Protein 5H9I (pdb70)

Nearest PDB structures (foldseek):
  5h93-assembly4_D  TM=9.961E-01  e=3.337E-49  Geobacter metallireducens GS-15
  5h93-assembly2_B  TM=9.982E-01  e=6.201E-48  Geobacter metallireducens GS-15
  5h93-assembly3_C  TM=9.970E-01  e=6.505E-47  Geobacter metallireducens GS-15
  5h93-assembly1_A  TM=9.956E-01  e=1.687E-46  Geobacter metallireducens GS-15
  5h99-assembly2_B  TM=9.850E-01  e=3.341E-45  Geobacter metallireducens GS-15

Organism: Geobacter metallireducens (strain ATCC 53774 / DSM 7210 / GS-15) (NCBI:txid269799)

Solvent-accessible surface area: 10296 Å² total; per-residue (Å²): 116,98,150,28,111,19,14,31,32,7,17,63,23,13,9,69,58,9,82,68,42,90,35,54,83,70,10,53,41,54,2,18,0,10,112,16,0,100,121,2,10,34,15,1,13,71,144,12,3,69,58,81,10,84,2,0,6,1,0,45,19,5,22,27,64,0,4,0,1,0,0,0,3,18,0,8,16,39,4,0,39,136,29,10,47,3,105,33,87,27,78,117,12,100,54,44,16,106,130,30,110,2,46,1,30,86,15,101,148,52,21,46,13,0,112,65,5,0,12,12,4,92,143,106,8,45,65,17,115,136,0,10,69,69,2,2,0,22,24,5,0,4,4,0,0,0,29,64,119,3,32,60,6,27,0,76,116,10,133,65,57,25,35,122,57,0,22,60,10,1,20,62,9,10,76,46,13,7,99,25,0,146,6,120,2,0,0,0,1,10,73,41,0,39,51,32,0,86,119,3,4,154,80,68,148,23,124,32,8,101,4,17,58,0,28,66,96,38,112,35,3,75,181,62,12,32,29,14,0,56,135,18,0,73,119,58,51,8,70,34

B-factor: mean 22.05, std 9.73, range [8.66, 79.88]

InterPro domains:
  IPR005122 Uracil-DNA glycosylase-like [PF03167] (45-218)
  IPR036895 Uracil-DNA glycosylase-like domain superfamily [G3DSA:3.40.470.10] (1-237)
  IPR036895 Uracil-DNA glycosylase-like domain superfamily [SSF52141] (4-234)
  IPR039134 Single-strand selective monofunctional uracil DNA glycosylase [PTHR13235] (3-235)
  IPR039134 Single-strand selective monofunctional uracil DNA glycosylase [cd19374] (4-232)

Foldseek 3Di:
DDDDPFLLSLLVLLVVLVVPADADPQFDDKQFCCPQQVVLLVVCRVVQVAAAAAEEEEEAEDDLQACSAHVAVLHFLCCCCPAVVGADGGDFGVPHDPVRTHPHSPDPDGDQQSCVVSVLVCVVQVHSCSDSVHYDYYYLAHMWTAGPNGHTDGLVNGDVVRSVSRLVSSLVSVVSSCVRHVHQEYEYADDVRQVSCCVSQPPPNHHYYYAYGLDPVDPVNVVCRSVRRVVRCVVVVHDD

Sequence (240 aa):
GPHHMTGLAAISDALAADLAGLSFSSPVAHVYNPLLYAREPHVAYLSSRFGSPPKEVLFVGMNPGPWGMAQTGVPFGEVAVVTEWLGINGTVTRPAGEHPKKRVDGFACRRSEVSGRRLWGFIRERFGTPERFFARFFVANYCPLLFLTAEGGNITPDKLRRGEQEPLFAACDLALRRTVVLLRPRVVIGVGAFAEARCHEALEGFDVEVGRIIHPSPASPAANRDWAGTALRQLAELGVDF

Radius of gyration: 16.6 Å; Cα contacts (8 Å, |Δi|>4): 451; chains: 1; bounding box: 44×42×36 Å

Structure (mmCIF, N/CA/C/O backbone):
data_5H9I
#
_entry.id   5H9I
#
_cell.length_a   92.972
_cell.length_b   64.339
_cell.length_c   45.654
_cell.angle_alpha   90.00
_cell.angle_beta   111.40
_cell.angle_gamma   90.00
#
_symmetry.space_group_name_H-M   'C 1 2 1'
#
loop_
_entity.id
_entity.type
_entity.pdbx_description
1 polymer 'Geobacter metallireducens SMUG1'
2 non-polymer XANTHINE
3 non-polymer GLYCEROL
4 non-polymer BETA-MERCAPTOETHANOL
5 non-polymer 'ISOPROPYL ALCOHOL'
6 non-polymer 'PENTANOIC ACID'
7 water water
#
loop_
_atom_site.group_PDB
_atom_site.id
_atom_site.type_symbol
_atom_site.label_atom_id
_atom_site.label_alt_id
_atom_site.label_comp_id
_atom_site.label_asym_id
_atom_site.label_entity_id
_atom_site.label_seq_id
_atom_site.pdbx_PDB_ins_code
_atom_site.Cartn_x
_atom_site.Cartn_y
_atom_site.Cartn_z
_atom_site.occupancy
_atom_site.B_iso_or_equiv
_atom_site.auth_seq_id
_atom_site.auth_comp_id
_atom_site.auth_asym_id
_atom_site.auth_atom_id
_atom_site.pdbx_PDB_model_num
ATOM 1 N N . GLY A 1 1 ? 112.740 22.511 1.604 1.00 31.98 -2 GLY A N 1
ATOM 2 C CA . GLY A 1 1 ? 112.760 21.196 0.995 1.00 27.28 -2 GLY A CA 1
ATOM 3 C C . GLY A 1 1 ? 111.508 20.787 0.201 1.00 35.55 -2 GLY A C 1
ATOM 4 O O . GLY A 1 1 ? 110.575 21.563 0.013 1.00 31.66 -2 GLY A O 1
ATOM 5 N N . PRO A 1 2 ? 111.490 19.571 -0.293 1.00 30.31 -1 PRO A N 1
ATOM 6 C CA . PRO A 1 2 ? 110.443 19.157 -1.193 1.00 30.63 -1 PRO A CA 1
ATOM 7 C C . PRO A 1 2 ? 109.097 19.106 -0.428 1.00 30.74 -1 PRO A C 1
ATOM 8 O O . PRO A 1 2 ? 109.094 18.959 0.845 1.00 32.05 -1 PRO A O 1
ATOM 12 N N . HIS A 1 3 ? 108.018 19.265 -1.218 1.00 27.60 0 HIS A N 1
ATOM 13 C CA A HIS A 1 3 ? 106.644 19.167 -0.745 0.52 27.39 0 HIS A CA 1
ATOM 14 C CA B HIS A 1 3 ? 106.676 19.162 -0.734 0.48 27.18 0 HIS A CA 1
ATOM 15 C C . HIS A 1 3 ? 106.387 17.683 -0.603 1.00 27.74 0 HIS A C 1
ATOM 16 O O . HIS A 1 3 ? 106.892 16.873 -1.382 1.00 28.16 0 HIS A O 1
ATOM 29 N N . MET A 1 4 ? 105.697 17.333 0.496 1.00 22.63 1 MET A N 1
ATOM 30 C CA . MET A 1 4 ? 105.264 15.991 0.719 1.00 25.95 1 MET A CA 1
ATOM 31 C C . MET A 1 4 ? 103.770 15.870 0.331 1.00 20.74 1 MET A C 1
ATOM 32 O O . MET A 1 4 ? 102.894 16.275 1.083 1.00 28.61 1 MET A O 1
ATOM 37 N N . THR A 1 5 ? 103.573 15.226 -0.790 1.00 25.84 2 THR A N 1
ATOM 38 C CA . THR A 1 5 ? 102.287 15.040 -1.402 1.00 31.28 2 THR A CA 1
ATOM 39 C C . THR A 1 5 ? 101.509 13.934 -0.704 1.00 31.00 2 THR A C 1
ATOM 40 O O . THR A 1 5 ? 100.229 13.869 -0.798 1.00 31.77 2 THR A O 1
ATOM 44 N N . GLY A 1 6 ? 102.245 13.021 -0.013 1.00 21.22 3 GLY A N 1
ATOM 45 C CA . GLY A 1 6 ? 101.509 11.933 0.562 1.00 22.46 3 GLY A CA 1
ATOM 46 C C . GLY A 1 6 ? 102.487 11.113 1.349 1.00 18.22 3 GLY A C 1
ATOM 47 O O . GLY A 1 6 ? 103.710 11.404 1.405 1.00 16.74 3 GLY A O 1
ATOM 48 N N . LEU A 1 7 ? 101.966 10.102 2.019 1.00 15.81 4 LEU A N 1
ATOM 49 C CA . LEU A 1 7 ? 102.830 9.212 2.736 1.00 13.28 4 LEU A CA 1
ATOM 50 C C . LEU A 1 7 ? 103.899 8.550 1.979 1.00 13.27 4 LEU A C 1
ATOM 51 O O . LEU A 1 7 ? 104.968 8.234 2.488 1.00 14.80 4 LEU A O 1
ATOM 56 N N . ALA A 1 8 ? 103.576 8.167 0.705 1.00 14.29 5 ALA A N 1
ATOM 57 C CA . ALA A 1 8 ? 104.619 7.445 -0.032 1.00 15.74 5 ALA A CA 1
ATOM 58 C C . ALA A 1 8 ? 105.837 8.332 -0.293 1.00 14.65 5 ALA A C 1
ATOM 59 O O . ALA A 1 8 ? 106.964 7.802 -0.174 1.00 16.27 5 ALA A O 1
ATOM 61 N N . ALA A 1 9 ? 105.588 9.585 -0.566 1.00 15.63 6 ALA A N 1
ATOM 62 C CA . ALA A 1 9 ? 106.722 10.567 -0.719 1.00 14.12 6 ALA A CA 1
ATOM 63 C C . ALA A 1 9 ? 107.568 10.628 0.558 1.00 17.15 6 ALA A C 1
ATOM 64 O O . ALA A 1 9 ? 108.823 10.697 0.555 1.00 19.84 6 ALA A O 1
ATOM 66 N N . ILE A 1 10 ? 106.875 10.667 1.683 1.00 15.42 7 ILE A N 1
ATOM 67 C CA . ILE A 1 10 ? 107.539 10.708 2.961 1.00 15.33 7 ILE A CA 1
ATOM 68 C C . ILE A 1 10 ? 108.381 9.453 3.184 1.00 18.68 7 ILE A C 1
ATOM 69 O O . ILE A 1 10 ? 109.478 9.549 3.613 1.00 17.93 7 ILE A O 1
ATOM 74 N N . SER A 1 11 ? 107.837 8.278 2.881 1.00 16.60 8 SER A N 1
ATOM 75 C CA . SER A 1 11 ? 108.593 7.051 3.081 1.00 16.45 8 SER A CA 1
ATOM 76 C C . SER A 1 11 ? 109.803 6.991 2.122 1.00 21.80 8 SER A C 1
ATOM 77 O O . SER A 1 11 ? 110.840 6.520 2.481 1.00 19.45 8 SER A O 1
ATOM 80 N N . ASP A 1 12 ? 109.596 7.436 0.896 1.00 17.12 9 ASP A N 1
ATOM 81 C CA . ASP A 1 12 ? 110.709 7.414 -0.067 1.00 19.19 9 ASP A CA 1
ATOM 82 C C . ASP A 1 12 ? 111.827 8.362 0.374 1.00 27.02 9 ASP A C 1
ATOM 83 O O . ASP A 1 12 ? 112.956 8.015 0.268 1.00 23.54 9 ASP A O 1
ATOM 88 N N . ALA A 1 13 ? 111.459 9.505 0.918 1.00 19.58 10 ALA A N 1
ATOM 89 C CA . ALA A 1 13 ? 112.446 10.532 1.410 1.00 17.91 10 ALA A CA 1
ATOM 90 C C . ALA A 1 13 ? 113.165 9.934 2.602 1.00 20.88 10 ALA A C 1
ATOM 91 O O . ALA A 1 13 ? 114.383 10.040 2.752 1.00 21.06 10 ALA A O 1
ATOM 93 N N . LEU A 1 14 ? 112.430 9.324 3.534 1.00 17.92 11 LEU A N 1
ATOM 94 C CA . LEU A 1 14 ? 113.055 8.626 4.643 1.00 18.10 11 LEU A CA 1
ATOM 95 C C . LEU A 1 14 ? 114.068 7.564 4.180 1.00 22.08 11 LEU A C 1
ATOM 96 O O . LEU A 1 14 ? 115.127 7.433 4.688 1.00 19.94 11 LEU A O 1
ATOM 101 N N . ALA A 1 15 ? 113.667 6.694 3.253 1.00 19.20 12 ALA A N 1
ATOM 102 C CA . ALA A 1 15 ? 114.604 5.642 2.749 1.00 20.19 12 ALA A CA 1
ATOM 103 C C . ALA A 1 15 ? 115.891 6.243 2.174 1.00 25.22 12 ALA A C 1
ATOM 104 O O . ALA A 1 15 ? 116.960 5.748 2.478 1.00 24.34 12 ALA A O 1
ATOM 106 N N . ALA A 1 16 ? 115.754 7.327 1.500 1.00 20.34 13 ALA A N 1
ATOM 107 C CA . ALA A 1 16 ? 116.935 8.055 0.949 1.00 26.26 13 ALA A CA 1
ATOM 108 C C . ALA A 1 16 ? 117.837 8.586 2.061 1.00 29.56 13 ALA A C 1
ATOM 109 O O . ALA A 1 16 ? 119.127 8.544 2.005 1.00 26.51 13 ALA A O 1
ATOM 111 N N . ASP A 1 17 ? 117.231 9.192 3.059 1.00 22.71 14 ASP A N 1
ATOM 112 C CA . ASP A 1 17 ? 117.968 9.694 4.181 1.00 21.84 14 ASP A CA 1
ATOM 113 C C . ASP A 1 17 ? 118.680 8.552 4.882 1.00 23.97 14 ASP A C 1
ATOM 114 O O . ASP A 1 17 ? 119.850 8.680 5.291 1.00 25.64 14 ASP A O 1
ATOM 119 N N . LEU A 1 18 ? 118.010 7.404 5.079 1.00 19.77 15 LEU A N 1
ATOM 120 C CA . LEU A 1 18 ? 118.584 6.239 5.705 1.00 21.60 15 LEU A CA 1
ATOM 121 C C . LEU A 1 18 ? 119.774 5.604 4.943 1.00 25.25 15 LEU A C 1
ATOM 122 O O . LEU A 1 18 ? 120.677 5.058 5.579 1.00 25.49 15 LEU A O 1
ATOM 127 N N . ALA A 1 19 ? 119.691 5.680 3.632 1.00 28.37 16 ALA A N 1
ATOM 128 C CA . ALA A 1 19 ? 120.660 5.032 2.769 1.00 28.36 16 ALA A CA 1
ATOM 129 C C . ALA A 1 19 ? 122.044 5.640 2.870 1.00 37.83 16 ALA A C 1
ATOM 130 O O . ALA A 1 19 ? 122.984 4.949 2.487 1.00 41.93 16 ALA A O 1
ATOM 132 N N . GLY A 1 20 ? 122.124 6.895 3.315 1.00 35.42 17 GLY A N 1
ATOM 133 C CA . GLY A 1 20 ? 123.359 7.604 3.529 1.00 35.64 17 GLY A CA 1
ATOM 134 C C . GLY A 1 20 ? 124.001 7.280 4.884 1.00 39.92 17 GLY A C 1
ATOM 135 O O . GLY A 1 20 ? 125.173 7.525 5.083 1.00 44.02 17 GLY A O 1
ATOM 136 N N . LEU A 1 21 ? 123.255 6.661 5.796 1.00 31.77 18 LEU A N 1
ATOM 137 C CA . LEU A 1 21 ? 123.761 6.402 7.156 1.00 25.78 18 LEU A CA 1
ATOM 138 C C . LEU A 1 21 ? 124.618 5.156 7.275 1.00 30.39 18 LEU A C 1
ATOM 139 O O . LEU A 1 21 ? 124.434 4.163 6.545 1.00 35.75 18 LEU A O 1
ATOM 144 N N . SER A 1 22 ? 125.532 5.165 8.235 1.00 29.40 19 SER A N 1
ATOM 145 C CA . SER A 1 22 ? 126.360 4.008 8.476 1.00 36.73 19 SER A CA 1
ATOM 146 C C . SER A 1 22 ? 126.159 3.511 9.869 1.00 27.42 19 SER A C 1
ATOM 147 O O . SER A 1 22 ? 125.979 4.305 10.792 1.00 30.59 19 SER A O 1
ATOM 150 N N . PHE A 1 23 ? 126.221 2.188 10.010 1.00 30.25 20 PHE A N 1
ATOM 151 C CA . PHE A 1 23 ? 126.115 1.534 11.287 1.00 32.71 20 PHE A CA 1
ATOM 152 C C . PHE A 1 23 ? 127.249 0.525 11.395 1.00 39.08 20 PHE A C 1
ATOM 153 O O . PHE A 1 23 ? 127.595 -0.097 10.414 1.00 44.83 20 PHE A O 1
ATOM 161 N N . SER A 1 24 ? 127.771 0.370 12.590 1.00 37.51 21 SER A N 1
ATOM 162 C CA . SER A 1 24 ? 128.902 -0.545 12.794 1.00 41.61 21 SER A CA 1
ATOM 163 C C . SER A 1 24 ? 128.663 -1.385 13.999 1.00 37.59 21 SER A C 1
ATOM 164 O O . SER A 1 24 ? 127.636 -1.265 14.667 1.00 35.43 21 SER A O 1
ATOM 167 N N . SER A 1 25 ? 129.633 -2.265 14.274 1.00 46.02 22 SER A N 1
ATOM 168 C CA . SER A 1 25 ? 129.517 -3.241 15.337 1.00 45.21 22 SER A CA 1
ATOM 169 C C . SER A 1 25 ? 128.967 -2.544 16.613 1.00 47.75 22 SER A C 1
ATOM 170 O O . SER A 1 25 ? 129.350 -1.423 16.892 1.00 53.94 22 SER A O 1
ATOM 173 N N . PRO A 1 26 ? 128.015 -3.187 17.364 1.00 43.36 23 PRO A N 1
ATOM 174 C CA . PRO A 1 26 ? 127.661 -4.555 17.056 1.00 37.85 23 PRO A CA 1
ATOM 175 C C . PRO A 1 26 ? 126.592 -4.747 15.937 1.00 37.19 23 PRO A C 1
ATOM 176 O O . PRO A 1 26 ? 126.139 -5.880 15.725 1.00 31.62 23 PRO A O 1
ATOM 180 N N . VAL A 1 27 ? 126.216 -3.687 15.245 1.00 36.83 24 VAL A N 1
ATOM 181 C CA . VAL A 1 27 ? 125.386 -3.895 14.008 1.00 28.23 24 VAL A CA 1
ATOM 182 C C . VAL A 1 27 ? 126.200 -4.544 12.914 1.00 30.16 24 VAL A C 1
ATOM 183 O O . VAL A 1 27 ? 127.202 -4.002 12.484 1.00 27.92 24 VAL A O 1
ATOM 187 N N . ALA A 1 28 ? 125.752 -5.709 12.450 1.00 26.45 25 ALA A N 1
ATOM 188 C CA . ALA A 1 28 ? 126.287 -6.330 11.257 1.00 25.20 25 ALA A CA 1
ATOM 189 C C . ALA A 1 28 ? 125.373 -6.287 10.074 1.00 28.32 25 ALA A C 1
ATOM 190 O O . ALA A 1 28 ? 125.832 -6.422 8.950 1.00 31.29 25 ALA A O 1
ATOM 192 N N . HIS A 1 29 ? 124.030 -6.208 10.295 1.00 23.48 26 HIS A N 1
ATOM 193 C CA . HIS A 1 29 ? 123.098 -6.286 9.193 1.00 24.12 26 HIS A CA 1
ATOM 194 C C . HIS A 1 29 ? 121.993 -5.224 9.460 1.00 23.32 26 HIS A C 1
ATOM 195 O O . HIS A 1 29 ? 121.581 -5.052 10.600 1.00 22.34 26 HIS A O 1
ATOM 202 N N . VAL A 1 30 ? 121.571 -4.614 8.386 1.00 19.25 27 VAL A N 1
ATOM 203 C CA . VAL A 1 30 ? 120.485 -3.624 8.445 1.00 23.93 27 VAL A CA 1
ATOM 204 C C . VAL A 1 30 ? 119.491 -3.989 7.369 1.00 21.06 27 VAL A C 1
ATOM 205 O O . VAL A 1 30 ? 119.839 -4.029 6.197 1.00 23.15 27 VAL A O 1
ATOM 209 N N . TYR A 1 31 ? 118.230 -4.231 7.751 1.00 16.46 28 TYR A N 1
ATOM 210 C CA . TYR A 1 31 ? 117.163 -4.505 6.815 1.00 15.11 28 TYR A CA 1
ATOM 211 C C . TYR A 1 31 ? 116.263 -3.267 6.633 1.00 19.39 28 TYR A C 1
ATOM 212 O O . TYR A 1 31 ? 115.864 -2.713 7.569 1.00 18.42 28 TYR A O 1
ATOM 221 N N . ASN A 1 32 ? 115.937 -2.929 5.407 1.00 17.17 29 ASN A N 1
ATOM 222 C CA . ASN A 1 32 ? 115.038 -1.793 5.097 1.00 17.98 29 ASN A CA 1
ATOM 223 C C . ASN A 1 32 ? 113.844 -2.235 4.226 1.00 20.35 29 ASN A C 1
ATOM 224 O O . ASN A 1 32 ? 113.882 -2.268 2.990 1.00 16.35 29 ASN A O 1
ATOM 229 N N . PRO A 1 33 ? 112.731 -2.634 4.887 1.00 13.89 30 PRO A N 1
ATOM 230 C CA . PRO A 1 33 ? 111.540 -3.129 4.218 1.00 14.42 30 PRO A CA 1
ATOM 231 C C . PRO A 1 33 ? 110.938 -2.033 3.285 1.00 14.32 30 PRO A C 1
ATOM 232 O O . PRO A 1 33 ? 110.126 -2.383 2.423 1.00 15.39 30 PRO A O 1
ATOM 236 N N . LEU A 1 34 ? 111.305 -0.766 3.493 1.00 15.86 31 LEU A N 1
ATOM 237 C CA . LEU A 1 34 ? 110.823 0.268 2.577 1.00 15.02 31 LEU A CA 1
ATOM 238 C C . LEU A 1 34 ? 111.342 0.028 1.227 1.00 16.92 31 LEU A C 1
ATOM 239 O O . LEU A 1 34 ? 110.730 0.483 0.230 1.00 23.28 31 LEU A O 1
ATOM 244 N N . LEU A 1 35 ? 112.453 -0.695 1.108 1.00 17.89 32 LEU A N 1
ATOM 245 C CA . LEU A 1 35 ? 113.048 -1.017 -0.183 1.00 17.39 32 LEU A CA 1
ATOM 246 C C . LEU A 1 35 ? 112.670 -2.387 -0.685 1.00 16.61 32 LEU A C 1
ATOM 247 O O . LEU A 1 35 ? 112.315 -2.546 -1.851 1.00 21.98 32 LEU A O 1
ATOM 252 N N . TYR A 1 36 ? 112.738 -3.406 0.147 1.00 14.69 33 TYR A N 1
ATOM 253 C CA . TYR A 1 36 ? 112.467 -4.753 -0.313 1.00 13.92 33 TYR A CA 1
ATOM 254 C C . TYR A 1 36 ? 111.023 -5.232 -0.246 1.00 14.94 33 TYR A C 1
ATOM 255 O O . TYR A 1 36 ? 110.681 -6.200 -0.811 1.00 15.07 33 TYR A O 1
ATOM 264 N N . ALA A 1 37 ? 110.197 -4.468 0.454 1.00 15.65 34 ALA A N 1
ATOM 265 C CA . ALA A 1 37 ? 108.770 -4.759 0.539 1.00 12.56 34 ALA A CA 1
ATOM 266 C C . ALA A 1 37 ? 107.982 -3.502 0.193 1.00 17.28 34 ALA A C 1
ATOM 267 O O . ALA A 1 37 ? 107.023 -3.183 0.801 1.00 14.80 34 ALA A O 1
ATOM 269 N N . ARG A 1 38 ? 108.442 -2.843 -0.845 1.00 14.79 35 ARG A N 1
ATOM 270 C CA . ARG A 1 38 ? 107.893 -1.566 -1.228 1.00 16.46 35 ARG A CA 1
ATOM 271 C C . ARG A 1 38 ? 106.449 -1.640 -1.731 1.00 19.00 35 ARG A C 1
ATOM 272 O O . ARG A 1 38 ? 105.677 -0.854 -1.375 1.00 15.60 35 ARG A O 1
ATOM 280 N N . GLU A 1 39 ? 106.137 -2.647 -2.517 1.00 14.86 36 GLU A N 1
ATOM 281 C CA . GLU A 1 39 ? 104.808 -2.760 -3.098 1.00 14.63 36 GLU A CA 1
ATOM 282 C C . GLU A 1 39 ? 103.780 -2.948 -1.999 1.00 13.15 36 GLU A C 1
ATOM 283 O O . GLU A 1 39 ? 102.800 -2.208 -1.927 1.00 13.70 36 GLU A O 1
ATOM 289 N N . PRO A 1 40 ? 104.000 -3.894 -1.072 1.00 13.49 37 PRO A N 1
ATOM 290 C CA . PRO A 1 40 ? 102.962 -4.026 -0.017 1.00 12.12 37 PRO A CA 1
ATOM 291 C C . PRO A 1 40 ? 102.960 -2.808 0.949 1.00 12.18 37 PRO A C 1
ATOM 292 O O . PRO A 1 40 ? 101.886 -2.397 1.426 1.00 12.56 37 PRO A O 1
ATOM 296 N N . HIS A 1 41 ? 104.125 -2.225 1.183 1.00 12.09 38 HIS A N 1
ATOM 297 C CA . HIS A 1 41 ? 104.158 -1.025 2.050 1.00 11.51 38 HIS A CA 1
ATOM 298 C C . HIS A 1 41 ? 103.373 0.130 1.419 1.00 12.51 38 HIS A C 1
ATOM 299 O O . HIS A 1 41 ? 102.564 0.751 2.094 1.00 11.41 38 HIS A O 1
ATOM 306 N N . VAL A 1 42 ? 103.627 0.410 0.141 1.00 12.43 39 VAL A N 1
ATOM 307 C CA . VAL A 1 42 ? 102.875 1.467 -0.516 1.00 11.76 39 VAL A CA 1
ATOM 308 C C . VAL A 1 42 ? 101.396 1.141 -0.641 1.00 10.84 39 VAL A C 1
ATOM 309 O O . VAL A 1 42 ? 100.569 2.050 -0.608 1.00 11.86 39 VAL A O 1
ATOM 313 N N . ALA A 1 43 ? 101.031 -0.135 -0.851 1.00 10.61 40 ALA A N 1
ATOM 314 C CA . ALA A 1 43 ? 99.659 -0.520 -0.755 1.00 11.51 40 ALA A CA 1
ATOM 315 C C . ALA A 1 43 ? 98.995 -0.085 0.571 1.00 11.94 40 ALA A C 1
ATOM 316 O O . ALA A 1 43 ? 97.917 0.460 0.592 1.00 10.61 40 ALA A O 1
ATOM 318 N N . TYR A 1 44 ? 99.710 -0.369 1.644 1.00 11.12 41 TYR A N 1
ATOM 319 C CA . TYR A 1 44 ? 99.151 -0.030 2.963 1.00 10.28 41 TYR A CA 1
ATOM 320 C C . TYR A 1 44 ? 99.065 1.502 3.088 1.00 9.44 41 TYR A C 1
ATOM 321 O O . TYR A 1 44 ? 98.016 2.031 3.489 1.00 10.71 41 TYR A O 1
ATOM 330 N N . LEU A 1 45 ? 100.109 2.269 2.688 1.00 10.90 42 LEU A N 1
ATOM 331 C CA . LEU A 1 45 ? 100.057 3.705 2.759 1.00 10.20 42 LEU A CA 1
ATOM 332 C C . LEU A 1 45 ? 98.927 4.276 1.915 1.00 11.24 42 LEU A C 1
ATOM 333 O O . LEU A 1 45 ? 98.189 5.161 2.350 1.00 12.25 42 LEU A O 1
ATOM 338 N N . SER A 1 46 ? 98.734 3.727 0.722 1.00 11.51 43 SER A N 1
ATOM 339 C CA A SER A 1 46 ? 97.825 4.334 -0.234 0.55 10.39 43 SER A CA 1
ATOM 340 C CA B SER A 1 46 ? 97.870 4.340 -0.235 0.45 10.59 43 SER A CA 1
ATOM 341 C C . SER A 1 46 ? 96.397 3.938 0.046 1.00 10.69 43 SER A C 1
ATOM 342 O O . SER A 1 46 ? 95.477 4.777 -0.082 1.00 12.95 43 SER A O 1
ATOM 347 N N . ARG A 1 47 ? 96.150 2.730 0.471 1.00 9.26 44 ARG A N 1
ATOM 348 C CA . ARG A 1 47 ? 94.802 2.241 0.726 1.00 9.15 44 ARG A CA 1
ATOM 349 C C . ARG A 1 47 ? 94.228 2.724 2.041 1.00 10.85 44 ARG A C 1
ATOM 350 O O . ARG A 1 47 ? 93.003 2.877 2.176 1.00 12.06 44 ARG A O 1
ATOM 358 N N . PHE A 1 48 ? 95.124 2.915 3.041 1.00 10.84 45 PHE A N 1
ATOM 359 C CA . PHE A 1 48 ? 94.678 3.163 4.432 1.00 10.94 45 PHE A CA 1
ATOM 360 C C . PHE A 1 48 ? 95.234 4.425 4.995 1.00 11.56 45 PHE A C 1
ATOM 361 O O . PHE A 1 48 ? 94.710 4.824 6.060 1.00 12.46 45 PHE A O 1
ATOM 369 N N . GLY A 1 49 ? 96.131 5.119 4.349 1.00 12.48 46 GLY A N 1
ATOM 370 C CA . GLY A 1 49 ? 96.763 6.293 4.964 1.00 13.21 46 GLY A CA 1
ATOM 371 C C . GLY A 1 49 ? 96.290 7.57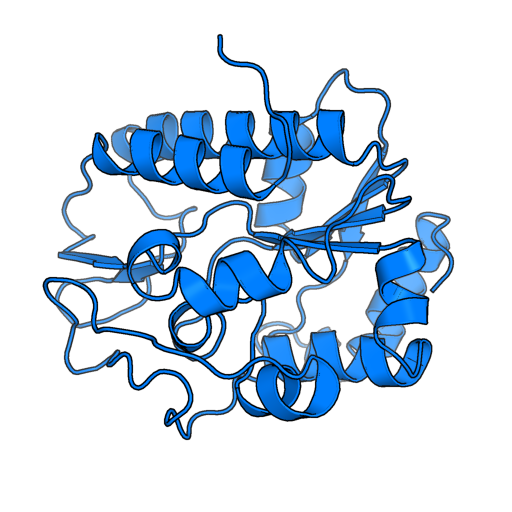4 4.345 1.00 20.76 46 GLY A C 1
ATOM 372 O O . GLY A 1 49 ? 97.059 8.585 4.487 1.00 18.77 46 GLY A O 1
ATOM 373 N N . SER A 1 50 ? 95.083 7.679 3.731 1.00 16.32 47 SER A N 1
ATOM 374 C CA . SER A 1 50 ? 94.646 8.960 3.261 1.00 16.74 47 SER A CA 1
ATOM 375 C C . SER A 1 50 ? 94.392 9.928 4.422 1.00 18.04 47 SER A C 1
ATOM 376 O O . SER A 1 50 ? 93.758 9.607 5.414 1.00 16.50 47 SER A O 1
ATOM 379 N N . PRO A 1 51 ? 94.826 11.228 4.306 1.00 16.50 48 PRO A N 1
ATOM 380 C CA . PRO A 1 51 ? 94.515 12.203 5.263 1.00 15.69 48 PRO A CA 1
ATOM 381 C C . PRO A 1 51 ? 93.122 12.723 5.211 1.00 20.93 48 PRO A C 1
ATOM 382 O O . PRO A 1 51 ? 92.500 12.600 4.119 1.00 20.89 48 PRO A O 1
ATOM 386 N N . PRO A 1 52 ? 92.655 13.297 6.292 1.00 16.88 49 PRO A N 1
ATOM 387 C CA . PRO A 1 52 ? 93.253 13.526 7.592 1.00 15.28 49 PRO A CA 1
ATOM 388 C C . PRO A 1 52 ? 92.933 12.315 8.454 1.00 17.86 49 PRO A C 1
ATOM 389 O O . PRO A 1 52 ? 91.953 11.615 8.212 1.00 18.93 49 PRO A O 1
ATOM 393 N N . LYS A 1 53 ? 93.722 12.176 9.509 1.00 16.03 50 LYS A N 1
ATOM 394 C CA . LYS A 1 53 ? 93.417 11.222 10.605 1.00 13.79 50 LYS A CA 1
ATOM 395 C C . LYS A 1 53 ? 93.264 12.002 11.888 1.00 16.25 50 LYS A C 1
ATOM 396 O O . LYS A 1 53 ? 93.800 13.071 12.036 1.00 18.36 50 LYS A O 1
ATOM 402 N N . GLU A 1 54 ? 92.496 11.456 12.818 1.00 13.22 51 GLU A N 1
ATOM 403 C CA . GLU A 1 54 ? 92.423 12.048 14.140 1.00 14.41 51 GLU A CA 1
ATOM 404 C C . GLU A 1 54 ? 93.538 11.593 15.066 1.00 13.37 51 GLU A C 1
ATOM 405 O O . GLU A 1 54 ? 94.030 12.359 15.964 1.00 13.05 51 GLU A O 1
ATOM 411 N N . VAL A 1 55 ? 94.021 10.359 14.907 1.00 14.31 52 VAL A N 1
ATOM 412 C CA . VAL A 1 55 ? 94.955 9.732 15.809 1.00 13.60 52 VAL A CA 1
ATOM 413 C C . VAL A 1 55 ? 95.963 8.951 15.034 1.00 12.76 52 VAL A C 1
ATOM 414 O O . VAL A 1 55 ? 95.579 8.149 14.174 1.00 14.52 52 VAL A O 1
ATOM 418 N N . LEU A 1 56 ? 97.235 9.101 15.368 1.00 13.10 53 LEU A N 1
ATOM 419 C CA . LEU A 1 56 ? 98.370 8.336 14.810 1.00 10.62 53 LEU A CA 1
ATOM 420 C C . LEU A 1 56 ? 99.029 7.471 15.838 1.00 13.23 53 LEU A C 1
ATOM 421 O O . LEU A 1 56 ? 99.501 8.047 16.832 1.00 13.39 53 LEU A O 1
ATOM 426 N N . PHE A 1 57 ? 99.059 6.170 15.694 1.00 11.16 54 PHE A N 1
ATOM 427 C CA . PHE A 1 57 ? 99.828 5.290 16.511 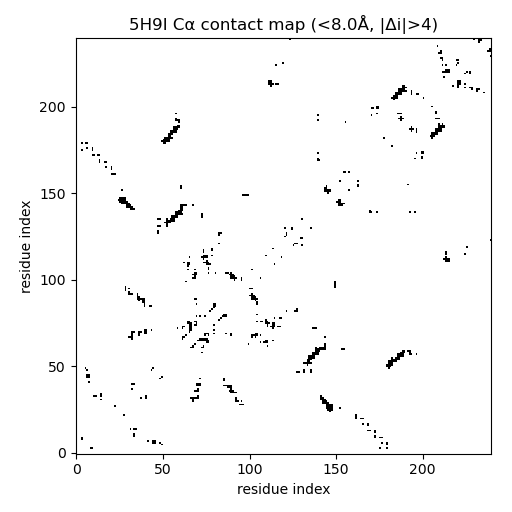1.00 9.71 54 PHE A CA 1
ATOM 428 C C . PHE A 1 57 ? 101.211 5.183 15.915 1.00 11.32 54 PHE A C 1
ATOM 429 O O . PHE A 1 57 ? 101.337 5.051 14.683 1.00 12.09 54 PHE A O 1
ATOM 437 N N . VAL A 1 58 ? 102.259 5.196 16.736 1.00 11.64 55 VAL A N 1
ATOM 438 C CA . VAL A 1 58 ? 103.617 5.126 16.314 1.00 10.31 55 VAL A CA 1
ATOM 439 C C . VAL A 1 58 ? 104.348 4.036 17.080 1.00 11.39 55 VAL A C 1
ATOM 440 O O . VAL A 1 58 ? 104.411 4.030 18.312 1.00 12.96 55 VAL A O 1
ATOM 444 N N . GLY A 1 59 ? 104.800 3.011 16.339 1.00 12.76 56 GLY A N 1
ATOM 445 C CA . GLY A 1 59 ? 105.658 1.953 16.932 1.00 14.52 56 GLY A CA 1
ATOM 446 C C . GLY A 1 59 ? 107.105 2.358 16.859 1.00 14.02 56 GLY A C 1
ATOM 447 O O . GLY A 1 59 ? 107.427 3.398 16.384 1.00 16.54 56 GLY A O 1
ATOM 448 N N . MET A 1 60 ? 107.934 1.489 17.297 1.00 16.15 57 MET A N 1
ATOM 449 C CA . MET A 1 60 ? 109.361 1.744 17.334 1.00 16.57 57 MET A CA 1
ATOM 450 C C . MET A 1 60 ? 110.037 1.306 16.060 1.00 15.79 57 MET A C 1
ATOM 451 O O . MET A 1 60 ? 110.531 2.098 15.341 1.00 17.41 57 MET A O 1
ATOM 456 N N . ASN A 1 61 ? 110.093 0.012 15.803 1.00 15.94 58 ASN A N 1
ATOM 457 C CA . ASN A 1 61 ? 110.709 -0.472 14.604 1.00 18.35 58 ASN A CA 1
ATOM 458 C C . ASN A 1 61 ? 110.226 -1.902 14.300 1.00 16.53 58 ASN A C 1
ATOM 459 O O . ASN A 1 61 ? 109.561 -2.468 15.131 1.00 17.11 58 ASN A O 1
ATOM 464 N N . PRO A 1 62 ? 110.484 -2.430 13.104 1.00 16.98 59 PRO A N 1
ATOM 465 C CA . PRO A 1 62 ? 109.886 -3.723 12.761 1.00 16.45 59 PRO A CA 1
ATOM 466 C C . PRO A 1 62 ? 110.267 -4.894 13.620 1.00 18.43 59 PRO A C 1
ATOM 467 O O . PRO A 1 62 ? 111.404 -4.928 14.166 1.00 19.17 59 PRO A O 1
ATOM 471 N N . GLY A 1 63 ? 109.344 -5.827 13.810 1.00 15.82 60 GLY A N 1
ATOM 472 C CA . GLY A 1 63 ? 109.735 -7.135 14.328 1.00 14.73 60 GLY A CA 1
ATOM 473 C C . GLY A 1 63 ? 110.099 -7.951 13.130 1.00 14.77 60 GLY A C 1
ATOM 474 O O . GLY A 1 63 ? 109.634 -7.799 11.981 1.00 16.23 60 GLY A O 1
ATOM 475 N N . PRO A 1 64 ? 111.022 -8.887 13.376 1.00 15.80 61 PRO A N 1
ATOM 476 C CA . PRO A 1 64 ? 111.460 -9.766 12.282 1.00 15.26 61 PRO A CA 1
ATOM 477 C C . PRO A 1 64 ? 110.411 -10.541 11.551 1.00 17.23 61 PRO A C 1
ATOM 478 O O . PRO A 1 64 ? 110.605 -10.895 10.359 1.00 17.78 61 PRO A O 1
ATOM 482 N N . TRP A 1 65 ? 109.272 -10.879 12.182 1.00 14.82 62 TRP A N 1
ATOM 483 C CA . TRP A 1 65 ? 108.279 -11.717 11.589 1.00 19.11 62 TRP A CA 1
ATOM 484 C C . TRP A 1 65 ? 107.004 -10.978 11.160 1.00 18.89 62 TRP A C 1
ATOM 485 O O . TRP A 1 65 ? 106.111 -11.578 10.599 1.00 18.83 62 TRP A O 1
ATOM 496 N N . GLY A 1 66 ? 107.102 -9.645 11.313 1.00 14.55 63 GLY A N 1
ATOM 497 C CA . GLY A 1 66 ? 105.946 -8.797 11.002 1.00 14.38 63 GLY A CA 1
ATOM 498 C C . GLY A 1 66 ? 106.274 -7.848 9.874 1.00 12.71 63 GLY A C 1
ATOM 499 O O . GLY A 1 66 ? 106.351 -8.268 8.727 1.00 14.32 63 GLY A O 1
ATOM 500 N N . MET A 1 67 ? 106.570 -6.603 10.241 1.00 12.71 64 MET A N 1
ATOM 501 C CA . MET A 1 67 ? 106.852 -5.578 9.186 1.00 12.28 64 MET A CA 1
ATOM 502 C C . MET A 1 67 ? 108.109 -5.998 8.331 1.00 14.17 64 MET A C 1
ATOM 503 O O . MET A 1 67 ? 108.182 -5.676 7.173 1.00 15.32 64 MET A O 1
ATOM 508 N N . ALA A 1 68 ? 109.060 -6.720 8.973 1.00 14.67 65 ALA A N 1
ATOM 509 C CA . ALA A 1 68 ? 110.288 -7.123 8.171 1.00 14.76 65 ALA A CA 1
ATOM 510 C C . ALA A 1 68 ? 109.888 -8.075 7.115 1.00 15.18 65 ALA A C 1
ATOM 511 O O . ALA A 1 68 ? 110.730 -8.325 6.199 1.00 16.54 65 ALA A O 1
ATOM 513 N N . GLN A 1 69 ? 108.737 -8.750 7.175 1.00 14.44 66 GLN A N 1
ATOM 514 C CA . GLN A 1 69 ? 108.217 -9.686 6.219 1.00 14.80 66 GLN A CA 1
ATOM 515 C C . GLN A 1 69 ? 107.224 -9.073 5.259 1.00 17.87 66 GLN A C 1
ATOM 516 O O . GLN A 1 69 ? 107.167 -9.417 4.058 1.00 17.13 66 GLN A O 1
ATOM 522 N N . THR A 1 70 ? 106.337 -8.185 5.769 1.00 16.28 67 THR A N 1
ATOM 523 C CA . THR A 1 70 ? 105.178 -7.772 4.989 1.00 14.71 67 THR A CA 1
ATOM 524 C C . THR A 1 70 ? 105.271 -6.336 4.560 1.00 12.21 67 THR A C 1
ATOM 525 O O . THR A 1 70 ? 104.420 -5.879 3.741 1.00 14.41 67 THR A O 1
ATOM 529 N N . GLY A 1 71 ? 106.112 -5.495 5.158 1.00 12.77 68 GLY A N 1
ATOM 530 C CA . GLY A 1 71 ? 106.147 -4.051 4.887 1.00 13.70 68 GLY A CA 1
ATOM 531 C C . GLY A 1 71 ? 105.088 -3.256 5.641 1.00 14.80 68 GLY A C 1
ATOM 532 O O . GLY A 1 71 ? 105.097 -2.032 5.443 1.00 15.25 68 GLY A O 1
ATOM 533 N N . VAL A 1 72 ? 104.302 -3.897 6.482 1.00 12.44 69 VAL A N 1
ATOM 534 C CA . VAL A 1 72 ? 103.257 -3.228 7.192 1.00 12.07 69 VAL A CA 1
ATOM 535 C C . VAL A 1 72 ? 103.542 -3.131 8.634 1.00 11.41 69 VAL A C 1
ATOM 536 O O . VAL A 1 72 ? 103.991 -4.150 9.198 1.00 12.95 69 VAL A O 1
ATOM 540 N N . PRO A 1 73 ? 103.462 -1.973 9.309 1.00 10.97 70 PRO A N 1
ATOM 541 C CA . PRO A 1 73 ? 103.714 -1.907 10.770 1.00 12.41 70 PRO A CA 1
ATOM 542 C C . PRO A 1 73 ? 102.887 -2.932 11.550 1.00 11.85 70 PRO A C 1
ATOM 543 O O . PRO A 1 73 ? 101.723 -3.179 11.269 1.00 13.45 70 PRO A O 1
ATOM 547 N N . PHE A 1 74 ? 103.604 -3.574 12.502 1.00 11.77 71 PHE A N 1
ATOM 548 C CA . PHE A 1 74 ? 102.979 -4.685 13.297 1.00 11.49 71 PHE A CA 1
ATOM 549 C C . PHE A 1 74 ? 102.348 -5.730 12.417 1.00 11.05 71 PHE A C 1
ATOM 550 O O . PHE A 1 74 ? 101.404 -6.370 12.761 1.00 12.07 71 PHE A O 1
ATOM 558 N N . GLY A 1 75 ? 102.931 -5.933 11.214 1.00 11.56 72 GLY A N 1
ATOM 559 C CA . GLY A 1 75 ? 102.257 -6.590 10.139 1.00 12.74 72 GLY A CA 1
ATOM 560 C C . GLY A 1 75 ? 102.402 -8.097 10.136 1.00 14.49 72 GLY A C 1
ATOM 561 O O . GLY A 1 75 ? 103.042 -8.671 9.258 1.00 14.22 72 GLY A O 1
ATOM 562 N N . GLU A 1 76 ? 101.740 -8.712 11.074 1.00 13.47 73 GLU A N 1
ATOM 563 C CA . GLU A 1 76 ? 101.641 -10.175 11.163 1.00 13.00 73 GLU A CA 1
ATOM 564 C C . GLU A 1 76 ? 101.072 -10.633 9.807 1.00 14.39 73 GLU A C 1
ATOM 565 O O . GLU A 1 76 ? 100.079 -10.080 9.281 1.00 13.15 73 GLU A O 1
ATOM 571 N N . VAL A 1 77 ? 101.584 -11.736 9.249 1.00 15.19 74 VAL A N 1
ATOM 572 C CA . VAL A 1 77 ? 101.247 -12.121 7.900 1.00 12.82 74 VAL A CA 1
ATOM 573 C C . VAL A 1 77 ? 99.789 -12.358 7.717 1.00 13.19 74 VAL A C 1
ATOM 574 O O . VAL A 1 77 ? 99.171 -11.829 6.765 1.00 14.95 74 VAL A O 1
ATOM 578 N N . ALA A 1 78 ? 99.184 -13.098 8.641 1.00 15.84 75 ALA A N 1
ATOM 579 C CA . ALA A 1 78 ? 97.803 -13.475 8.513 1.00 17.44 75 ALA A CA 1
ATOM 580 C C . ALA A 1 78 ? 96.851 -12.272 8.513 1.00 17.82 75 ALA A C 1
ATOM 581 O O . ALA A 1 78 ? 95.970 -12.145 7.651 1.00 15.92 75 ALA A O 1
ATOM 583 N N . VAL A 1 79 ? 97.111 -11.359 9.460 1.00 15.70 76 VAL A N 1
ATOM 584 C CA . VAL A 1 79 ? 96.207 -10.241 9.555 1.00 15.64 76 VAL A CA 1
ATOM 585 C C . VAL A 1 79 ? 96.396 -9.320 8.366 1.00 14.42 76 VAL A C 1
ATOM 586 O O . VAL A 1 79 ? 95.368 -8.735 7.868 1.00 14.87 76 VAL A O 1
ATOM 590 N N . VAL A 1 80 ? 97.603 -9.160 7.798 1.00 14.55 77 VAL A N 1
ATOM 591 C CA . VAL A 1 80 ? 97.777 -8.284 6.691 1.00 13.68 77 VAL A CA 1
ATOM 592 C C . VAL A 1 80 ? 97.108 -8.865 5.452 1.00 14.83 77 VAL A C 1
ATOM 593 O O . VAL A 1 80 ? 96.399 -8.152 4.734 1.00 14.95 77 VAL A O 1
ATOM 597 N N . THR A 1 81 ? 97.206 -10.191 5.220 1.00 14.92 78 THR A N 1
ATOM 598 C CA . THR A 1 81 ? 96.579 -10.809 4.078 1.00 14.61 78 THR A CA 1
ATOM 599 C C . THR A 1 81 ? 95.066 -10.906 4.221 1.00 15.23 78 THR A C 1
ATOM 600 O O . THR A 1 81 ? 94.337 -10.611 3.254 1.00 17.35 78 THR A O 1
ATOM 604 N N . GLU A 1 82 ? 94.571 -11.287 5.395 1.00 15.28 79 GLU A N 1
ATOM 605 C CA . GLU A 1 82 ? 93.159 -11.646 5.586 1.00 15.28 79 GLU A CA 1
ATOM 606 C C . GLU A 1 82 ? 92.347 -10.385 5.872 1.00 15.48 79 GLU A C 1
ATOM 607 O O . GLU A 1 82 ? 91.214 -10.300 5.385 1.00 22.27 79 GLU A O 1
ATOM 613 N N . TRP A 1 83 ? 92.861 -9.453 6.663 1.00 12.76 80 TRP A N 1
ATOM 614 C CA . TRP A 1 83 ? 92.019 -8.322 7.082 1.00 14.20 80 TRP A CA 1
ATOM 615 C C . TRP A 1 83 ? 92.300 -7.149 6.161 1.00 16.20 80 TRP A C 1
ATOM 616 O O . TRP A 1 83 ? 91.318 -6.525 5.700 1.00 14.53 80 TRP A O 1
ATOM 627 N N . LEU A 1 84 ? 93.546 -6.827 5.912 1.00 13.73 81 LEU A N 1
ATOM 628 C CA . LEU A 1 84 ? 93.875 -5.660 5.126 1.00 11.80 81 LEU A CA 1
ATOM 629 C C . LEU A 1 84 ? 93.777 -5.967 3.638 1.00 14.75 81 LEU A C 1
ATOM 630 O O . LEU A 1 84 ? 93.707 -5.063 2.801 1.00 14.27 81 LEU A O 1
ATOM 635 N N . GLY A 1 85 ? 93.867 -7.234 3.280 1.00 13.48 82 GLY A N 1
ATOM 636 C CA . GLY A 1 85 ? 93.885 -7.590 1.867 1.00 13.38 82 GLY A CA 1
ATOM 637 C C . GLY A 1 85 ? 95.068 -7.261 1.117 1.00 15.25 82 GLY A C 1
ATOM 638 O O . GLY A 1 85 ? 94.996 -7.022 -0.126 1.00 16.09 82 GLY A O 1
ATOM 639 N N . ILE A 1 86 ? 96.219 -7.294 1.750 1.00 13.22 83 ILE A N 1
ATOM 640 C CA . ILE A 1 86 ? 97.485 -7.007 1.125 1.00 13.17 83 ILE A CA 1
ATOM 641 C C . ILE A 1 86 ? 98.357 -8.252 1.076 1.00 14.43 83 ILE A C 1
ATOM 642 O O . ILE A 1 86 ? 98.518 -8.900 2.065 1.00 14.08 83 ILE A O 1
ATOM 647 N N . ASN A 1 87 ? 98.862 -8.612 -0.089 1.00 19.63 84 ASN A N 1
ATOM 648 C CA . ASN A 1 87 ? 99.774 -9.740 -0.253 1.00 20.68 84 ASN A CA 1
ATOM 649 C C . ASN A 1 87 ? 100.474 -9.519 -1.549 1.00 24.40 84 ASN A C 1
ATOM 650 O O . ASN A 1 87 ? 99.843 -9.569 -2.580 1.00 26.97 84 ASN A O 1
ATOM 655 N N . GLY A 1 88 ? 101.763 -9.250 -1.479 1.00 20.60 85 GLY A N 1
ATOM 656 C CA . GLY A 1 88 ? 102.520 -8.789 -2.630 1.00 21.21 85 GLY A CA 1
ATOM 657 C C . GLY A 1 88 ? 103.966 -9.256 -2.632 1.00 20.79 85 GLY A C 1
ATOM 658 O O . GLY A 1 88 ? 104.330 -10.097 -1.832 1.00 24.85 85 GLY A O 1
ATOM 659 N N . THR A 1 89 ? 104.699 -8.655 -3.510 1.00 20.84 86 THR A N 1
ATOM 660 C CA . THR A 1 89 ? 106.156 -8.964 -3.787 1.00 18.68 86 THR A CA 1
ATOM 661 C C . THR A 1 89 ? 107.028 -8.444 -2.707 1.00 18.46 86 THR A C 1
ATOM 662 O O . THR A 1 89 ? 107.045 -7.276 -2.414 1.00 16.72 86 THR A O 1
ATOM 666 N N . VAL A 1 90 ? 107.786 -9.355 -2.099 1.00 18.71 87 VAL A N 1
ATOM 667 C CA . VAL A 1 90 ? 108.777 -9.011 -1.097 1.00 14.88 87 VAL A CA 1
ATOM 668 C C . VAL A 1 90 ? 110.077 -9.762 -1.487 1.00 16.68 87 VAL A C 1
ATOM 669 O O . VAL A 1 90 ? 110.035 -10.998 -1.532 1.00 23.39 87 VAL A O 1
ATOM 673 N N . THR A 1 91 ? 111.082 -8.971 -1.689 1.00 16.31 88 THR A N 1
ATOM 674 C CA . THR A 1 91 ? 112.393 -9.573 -2.015 1.00 18.47 88 THR A CA 1
ATOM 675 C C . THR A 1 91 ? 113.259 -9.670 -0.781 1.00 22.24 88 THR A C 1
ATOM 676 O O . THR A 1 91 ? 112.981 -9.086 0.231 1.00 18.86 88 THR A O 1
ATOM 680 N N . ARG A 1 92 ? 114.437 -10.313 -0.866 1.00 19.29 89 ARG A N 1
ATOM 681 C CA . ARG A 1 92 ? 115.262 -10.460 0.318 1.00 21.64 89 ARG A CA 1
ATOM 682 C C . ARG A 1 92 ? 116.242 -9.335 0.463 1.00 19.15 89 ARG A C 1
ATOM 683 O O . ARG A 1 92 ? 116.886 -8.879 -0.518 1.00 22.11 89 ARG A O 1
ATOM 691 N N . PRO A 1 93 ? 116.468 -8.864 1.698 1.00 18.69 90 PRO A N 1
ATOM 692 C CA . PRO A 1 93 ? 117.393 -7.765 1.897 1.00 19.40 90 PRO A CA 1
ATOM 693 C C . PRO A 1 93 ? 118.873 -8.193 1.543 1.00 23.50 90 PRO A C 1
ATOM 694 O O . PRO A 1 93 ? 119.249 -9.337 1.845 1.00 19.41 90 PRO A O 1
ATOM 698 N N . ALA A 1 94 ? 119.668 -7.227 1.159 1.00 20.65 91 ALA A N 1
ATOM 699 C CA . ALA A 1 94 ? 121.079 -7.481 0.900 1.00 23.05 91 ALA A CA 1
ATOM 700 C C . ALA A 1 94 ? 121.698 -7.944 2.161 1.00 24.45 91 ALA A C 1
ATOM 701 O O . ALA A 1 94 ? 121.518 -7.346 3.234 1.00 27.10 91 ALA A O 1
ATOM 703 N N . GLY A 1 95 ? 122.435 -9.056 2.084 1.00 25.59 92 GLY A N 1
ATOM 704 C CA . GLY A 1 95 ? 123.023 -9.565 3.331 1.00 32.64 92 GLY A CA 1
ATOM 705 C C . GLY A 1 95 ? 122.094 -10.153 4.361 1.00 36.78 92 GLY A C 1
ATOM 706 O O . GLY A 1 95 ? 122.502 -10.266 5.509 1.00 34.14 92 GLY A O 1
ATOM 707 N N . GLU A 1 96 ? 120.875 -10.563 3.946 1.00 22.08 93 GLU A N 1
ATOM 708 C CA . GLU A 1 96 ? 119.931 -11.250 4.801 1.00 24.07 93 GLU A CA 1
ATOM 709 C C . GLU A 1 96 ? 120.660 -12.236 5.694 1.00 24.26 93 GLU A C 1
ATOM 710 O O . GLU A 1 96 ? 121.500 -12.970 5.190 1.00 26.03 93 GLU A O 1
ATOM 716 N N . HIS A 1 97 ? 120.347 -12.304 6.990 1.00 20.14 94 HIS A N 1
ATOM 717 C CA . HIS A 1 97 ? 120.963 -13.277 7.892 1.00 17.95 94 HIS A CA 1
ATOM 718 C C . HIS A 1 97 ? 120.173 -14.546 7.910 1.00 23.11 94 HIS A C 1
ATOM 719 O O . HIS A 1 97 ? 118.964 -14.545 8.020 1.00 24.84 94 HIS A O 1
ATOM 726 N N . PRO A 1 98 ? 120.838 -15.740 7.902 1.00 25.38 95 PRO A N 1
ATOM 727 C CA . PRO A 1 98 ? 120.044 -16.927 7.872 1.00 25.72 95 PRO A CA 1
ATOM 728 C C . PRO A 1 98 ? 119.115 -17.206 9.017 1.00 25.11 95 PRO A C 1
ATOM 729 O O . PRO A 1 98 ? 118.244 -17.998 8.831 1.00 26.26 95 PRO A O 1
ATOM 733 N N . LYS A 1 99 ? 119.327 -16.559 10.167 1.00 25.90 96 LYS A N 1
ATOM 734 C CA . LYS A 1 99 ? 118.458 -16.753 11.317 1.00 24.20 96 LYS A CA 1
ATOM 735 C C . LYS A 1 99 ? 117.238 -15.799 11.242 1.00 22.90 96 LYS A C 1
ATOM 736 O O . LYS A 1 99 ? 116.340 -15.956 12.010 1.00 25.07 96 LYS A O 1
ATOM 742 N N . LYS A 1 100 ? 117.205 -15.018 10.224 1.00 21.26 97 LYS A N 1
ATOM 743 C CA . LYS A 1 100 ? 116.178 -13.887 10.089 1.00 18.20 97 LYS A CA 1
ATOM 744 C C . LYS A 1 100 ? 115.825 -13.741 8.639 1.00 21.51 97 LYS A C 1
ATOM 745 O O . LYS A 1 100 ? 115.976 -12.667 8.053 1.00 23.10 97 LYS A O 1
ATOM 751 N N . ARG A 1 101 ? 115.500 -14.798 7.974 1.00 20.02 98 ARG A N 1
ATOM 752 C CA . ARG A 1 101 ? 115.173 -14.814 6.594 1.00 20.62 98 ARG A CA 1
ATOM 753 C C . ARG A 1 101 ? 113.836 -14.051 6.319 1.00 20.56 98 ARG A C 1
ATOM 754 O O . ARG A 1 101 ? 112.952 -14.083 7.152 1.00 21.55 98 ARG A O 1
ATOM 762 N N . VAL A 1 102 ? 113.811 -13.440 5.174 1.00 20.42 99 VAL A N 1
ATOM 763 C CA . VAL A 1 102 ? 112.647 -12.692 4.694 1.00 17.43 99 VAL A CA 1
ATOM 764 C C . VAL A 1 102 ? 111.943 -13.540 3.648 1.00 19.32 99 VAL A C 1
ATOM 765 O O . VAL A 1 102 ? 112.325 -13.514 2.472 1.00 20.62 99 VAL A O 1
ATOM 769 N N . ASP A 1 103 ? 110.983 -14.349 4.122 1.00 22.55 100 ASP A N 1
ATOM 770 C CA . ASP A 1 103 ? 110.144 -15.137 3.254 1.00 22.77 100 ASP A CA 1
ATOM 771 C C . ASP A 1 103 ? 108.867 -14.384 2.751 1.00 20.12 100 ASP A C 1
ATOM 772 O O . ASP A 1 103 ? 108.090 -14.871 1.949 1.00 21.96 100 ASP A O 1
ATOM 777 N N . GLY A 1 104 ? 108.691 -13.176 3.249 1.00 18.93 101 GLY A N 1
ATOM 778 C CA . GLY A 1 104 ? 107.542 -12.371 2.817 1.00 18.59 101 GLY A CA 1
ATOM 779 C C . GLY A 1 104 ? 106.225 -12.976 3.246 1.00 17.49 101 GLY A C 1
ATOM 780 O O . GLY A 1 104 ? 106.094 -13.460 4.353 1.00 18.77 101 GLY A O 1
ATOM 781 N N . PHE A 1 105 ? 105.279 -12.939 2.331 1.00 18.79 102 PHE A N 1
ATOM 782 C CA . PHE A 1 105 ? 103.958 -13.485 2.589 1.00 16.94 102 PHE A CA 1
ATOM 783 C C . PHE A 1 105 ? 103.894 -15.013 2.719 1.00 22.79 102 PHE A C 1
ATOM 784 O O . PHE A 1 105 ? 102.889 -15.544 3.122 1.00 20.86 102 PHE A O 1
ATOM 792 N N . ALA A 1 106 ? 105.038 -15.653 2.434 1.00 22.37 103 ALA A N 1
ATOM 793 C CA . ALA A 1 106 ? 105.175 -17.079 2.702 1.00 20.87 103 ALA A CA 1
ATOM 794 C C . ALA A 1 106 ? 105.712 -17.340 4.079 1.00 27.54 103 ALA A C 1
ATOM 795 O O . ALA A 1 106 ? 105.804 -18.515 4.449 1.00 31.17 103 ALA A O 1
ATOM 797 N N . CYS A 1 107 ? 106.075 -16.335 4.908 1.00 19.57 104 CYS A N 1
ATOM 798 C CA . CYS A 1 107 ? 106.537 -16.561 6.247 1.00 17.99 104 CYS A CA 1
ATOM 799 C C . CYS A 1 107 ? 105.421 -17.209 7.037 1.00 25.02 104 CYS A C 1
ATOM 800 O O . CYS A 1 107 ? 104.262 -16.790 7.008 1.00 28.58 104 CYS A O 1
ATOM 803 N N . ARG A 1 108 ? 105.841 -18.254 7.708 1.00 32.09 105 ARG A N 1
ATOM 804 C CA . ARG A 1 108 ? 104.995 -19.085 8.541 1.00 34.08 105 ARG A CA 1
ATOM 805 C C . ARG A 1 108 ? 105.088 -18.736 10.074 1.00 35.03 105 ARG A C 1
ATOM 806 O O . ARG A 1 108 ? 104.381 -19.385 10.811 1.00 43.29 105 ARG A O 1
ATOM 808 N N . ARG A 1 109 ? 105.943 -17.814 10.592 1.00 29.31 106 ARG A N 1
ATOM 809 C CA . ARG A 1 109 ? 105.964 -17.345 11.992 1.00 20.34 106 ARG A CA 1
ATOM 810 C C . ARG A 1 109 ? 104.831 -16.286 12.068 1.00 25.89 106 ARG A C 1
ATOM 811 O O . ARG A 1 109 ? 104.666 -15.515 11.092 1.00 25.80 106 ARG A O 1
ATOM 819 N N . SER A 1 110 ? 104.024 -16.405 13.108 1.00 18.43 107 SER A N 1
ATOM 820 C CA . SER A 1 110 ? 103.085 -15.363 13.524 1.00 15.91 107 SER A CA 1
ATOM 821 C C . SER A 1 110 ? 103.658 -14.447 14.579 1.00 21.28 107 SER A C 1
ATOM 822 O O . SER A 1 110 ? 103.966 -14.848 15.743 1.00 21.76 107 SER A O 1
ATOM 825 N N . GLU A 1 111 ? 103.739 -13.184 14.330 1.00 17.38 108 GLU A N 1
ATOM 826 C CA . GLU A 1 111 ? 104.170 -12.261 15.326 1.00 16.39 108 GLU A CA 1
ATOM 827 C C . GLU A 1 111 ? 103.074 -11.978 16.347 1.00 16.86 108 GLU A C 1
ATOM 828 O O . GLU A 1 111 ? 101.993 -11.508 15.940 1.00 16.77 108 GLU A O 1
ATOM 834 N N . VAL A 1 112 ? 103.330 -12.211 17.652 1.00 13.90 109 VAL A N 1
ATOM 835 C CA . VAL A 1 112 ? 102.350 -12.034 18.656 1.00 14.36 109 VAL A CA 1
ATOM 836 C C . VAL A 1 112 ? 101.895 -10.572 18.775 1.00 13.55 109 VAL A C 1
ATOM 837 O O . VAL A 1 112 ? 100.699 -10.274 18.895 1.00 14.50 109 VAL A O 1
ATOM 841 N N . SER A 1 113 ? 102.874 -9.737 18.839 1.00 13.31 110 SER A N 1
ATOM 842 C CA . SER A 1 113 ? 102.645 -8.289 19.011 1.00 12.56 110 SER A CA 1
ATOM 843 C C . SER A 1 113 ? 101.670 -7.746 17.991 1.00 13.20 110 SER A C 1
ATOM 844 O O . SER A 1 113 ? 100.604 -7.201 18.350 1.00 13.37 110 SER A O 1
ATOM 847 N N . GLY A 1 114 ? 101.956 -7.977 16.736 1.00 13.57 111 GLY A N 1
ATOM 848 C CA . GLY A 1 114 ? 101.048 -7.458 15.667 1.00 13.93 111 GLY A CA 1
ATOM 849 C C . GLY A 1 114 ? 99.762 -8.194 15.592 1.00 13.99 111 GLY A C 1
ATOM 850 O O . GLY A 1 114 ? 98.657 -7.677 15.315 1.00 13.56 111 GLY A O 1
ATOM 851 N N . ARG A 1 115 ? 99.720 -9.509 15.872 1.00 12.64 112 ARG A N 1
ATOM 852 C 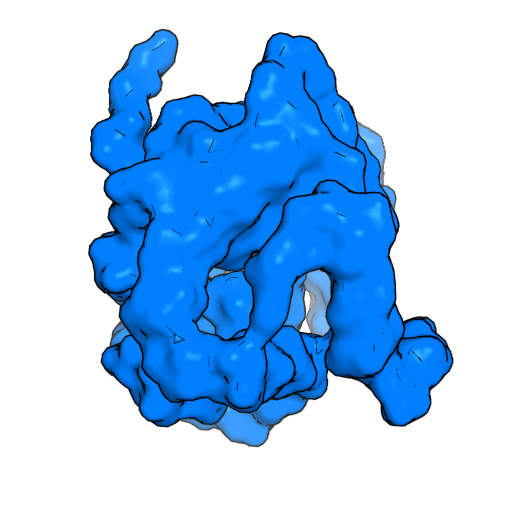CA . ARG A 1 115 ? 98.502 -10.239 16.005 1.00 11.54 112 ARG A CA 1
ATOM 853 C C . ARG A 1 115 ? 97.584 -9.696 17.039 1.00 16.50 112 ARG A C 1
ATOM 854 O O . ARG A 1 115 ? 96.392 -9.533 16.809 1.00 15.12 112 ARG A O 1
ATOM 862 N N . ARG A 1 116 ? 98.179 -9.347 18.181 1.00 13.02 113 ARG A N 1
ATOM 863 C CA . ARG A 1 116 ? 97.395 -8.745 19.238 1.00 13.40 113 ARG A CA 1
ATOM 864 C C . ARG A 1 116 ? 96.880 -7.338 18.820 1.00 12.72 113 ARG A C 1
ATOM 865 O O . ARG A 1 116 ? 95.719 -7.022 19.122 1.00 13.89 113 ARG A O 1
ATOM 873 N N . LEU A 1 117 ? 97.774 -6.518 18.319 1.00 13.16 114 LEU A N 1
ATOM 874 C CA . LEU A 1 117 ? 97.365 -5.118 17.997 1.00 11.81 114 LEU A CA 1
ATOM 875 C C . LEU A 1 117 ? 96.325 -5.070 16.933 1.00 14.73 114 LEU A C 1
ATOM 876 O O . LEU A 1 117 ? 95.221 -4.497 17.130 1.00 12.86 114 LEU A O 1
ATOM 881 N N . TRP A 1 118 ? 96.578 -5.721 15.821 1.00 11.83 115 TRP A N 1
ATOM 882 C CA . TRP A 1 118 ? 95.618 -5.675 14.723 1.00 10.99 115 TRP A CA 1
ATOM 883 C C . TRP A 1 118 ? 94.371 -6.481 15.028 1.00 11.92 115 TRP A C 1
ATOM 884 O O . TRP A 1 118 ? 93.255 -6.197 14.590 1.00 13.71 115 TRP A O 1
ATOM 895 N N . GLY A 1 119 ? 94.546 -7.544 15.869 1.00 12.65 116 GLY A N 1
ATOM 896 C CA . GLY A 1 119 ? 93.370 -8.315 16.185 1.00 14.20 116 GLY A CA 1
ATOM 897 C C . GLY A 1 119 ? 92.395 -7.513 17.063 1.00 13.45 116 GLY A C 1
ATOM 898 O O . GLY A 1 119 ? 91.170 -7.624 16.933 1.00 15.11 116 GLY A O 1
ATOM 899 N N . PHE A 1 120 ? 92.941 -6.714 17.952 1.00 13.33 117 PHE A N 1
ATOM 900 C CA . PHE A 1 120 ? 92.150 -5.837 18.834 1.00 16.21 117 PHE A CA 1
ATOM 901 C C . PHE A 1 120 ? 91.516 -4.766 17.989 1.00 16.88 117 PHE A C 1
ATOM 902 O O . PHE A 1 120 ? 90.385 -4.472 18.135 1.00 14.85 117 PHE A O 1
ATOM 910 N N . ILE A 1 121 ? 92.268 -4.235 17.061 1.00 13.48 118 ILE A N 1
ATOM 911 C CA . ILE A 1 121 ? 91.612 -3.232 16.174 1.00 12.83 118 ILE A CA 1
ATOM 912 C C . ILE A 1 121 ? 90.480 -3.850 15.363 1.00 15.69 118 ILE A C 1
ATOM 913 O O . ILE A 1 121 ? 89.405 -3.192 15.215 1.00 15.66 118 ILE A O 1
ATOM 918 N N . ARG A 1 122 ? 90.655 -5.031 14.827 1.00 12.15 119 ARG A N 1
ATOM 919 C CA . ARG A 1 122 ? 89.622 -5.698 14.093 1.00 13.15 119 ARG A CA 1
ATOM 920 C C . ARG A 1 122 ? 88.391 -5.937 14.968 1.00 14.45 119 ARG A C 1
ATOM 921 O O . ARG A 1 122 ? 87.300 -5.753 14.579 1.00 16.17 119 ARG A O 1
ATOM 929 N N . GLU A 1 123 ? 88.638 -6.425 16.147 1.00 14.79 120 GLU A N 1
ATOM 930 C CA . GLU A 1 123 ? 87.511 -6.615 17.101 1.00 16.91 120 GLU A CA 1
ATOM 931 C C . GLU A 1 123 ? 86.836 -5.323 17.382 1.00 15.78 120 GLU A C 1
ATOM 932 O O . GLU A 1 123 ? 85.569 -5.363 17.531 1.00 25.40 120 GLU A O 1
ATOM 938 N N . ARG A 1 124 ? 87.491 -4.211 17.584 1.00 15.32 121 ARG A N 1
ATOM 939 C CA . ARG A 1 124 ? 86.836 -2.941 17.995 1.00 14.19 121 ARG A CA 1
ATOM 940 C C . ARG A 1 124 ? 86.150 -2.324 16.780 1.00 22.15 121 ARG A C 1
ATOM 941 O O . ARG A 1 124 ? 85.061 -1.749 16.914 1.00 21.32 121 ARG A O 1
ATOM 949 N N . PHE A 1 125 ? 86.707 -2.419 15.574 1.00 13.88 122 PHE A N 1
ATOM 950 C CA . PHE A 1 125 ? 86.219 -1.634 14.433 1.00 13.65 122 PHE A CA 1
ATOM 951 C C . PHE A 1 125 ? 85.600 -2.402 13.341 1.00 12.64 122 PHE A C 1
ATOM 952 O O . PHE A 1 125 ? 84.869 -1.823 12.495 1.00 16.47 122 PHE A O 1
ATOM 960 N N . GLY A 1 126 ? 85.802 -3.700 13.238 1.00 14.23 123 GLY A N 1
ATOM 961 C CA . GLY A 1 126 ? 85.235 -4.551 12.252 1.00 13.41 123 GLY A CA 1
ATOM 962 C C . GLY A 1 126 ? 85.920 -4.580 10.910 1.00 13.79 123 GLY A C 1
ATOM 963 O O . GLY A 1 126 ? 86.381 -5.588 10.446 1.00 16.48 123 GLY A O 1
ATOM 964 N N . THR A 1 127 ? 85.780 -3.453 10.259 1.00 12.01 124 THR A N 1
ATOM 965 C CA . THR A 1 127 ? 86.406 -3.235 8.910 1.00 12.46 124 THR A CA 1
ATOM 966 C C . THR A 1 127 ? 8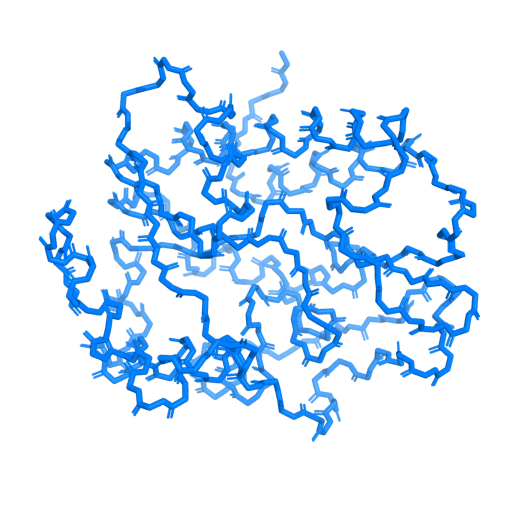7.507 -2.261 8.958 1.00 10.39 124 THR A C 1
ATOM 967 O O . THR A 1 127 ? 87.614 -1.369 9.767 1.00 11.18 124 THR A O 1
ATOM 971 N N . PRO A 1 128 ? 88.464 -2.464 8.004 1.00 10.56 125 PRO A N 1
ATOM 972 C CA . PRO A 1 128 ? 89.516 -1.513 7.964 1.00 10.67 125 PRO A CA 1
ATOM 973 C C . PRO A 1 128 ? 88.997 -0.075 7.774 1.00 12.24 125 PRO A C 1
ATOM 974 O O . PRO A 1 128 ? 89.541 0.881 8.369 1.00 12.55 125 PRO A O 1
ATOM 978 N N . GLU A 1 129 ? 87.990 0.111 6.946 1.00 12.23 126 GLU A N 1
ATOM 979 C CA . GLU A 1 129 ? 87.491 1.453 6.671 1.00 10.49 126 GLU A CA 1
ATOM 980 C C . GLU A 1 129 ? 86.963 2.153 7.959 1.00 11.65 126 GLU A C 1
ATOM 981 O O . GLU A 1 129 ? 87.175 3.381 8.085 1.00 13.12 126 GLU A O 1
ATOM 987 N N . ARG A 1 130 ? 86.360 1.431 8.868 1.00 11.51 127 ARG A N 1
ATOM 988 C CA . ARG A 1 130 ? 85.951 2.106 10.117 1.00 11.31 127 ARG A CA 1
ATOM 989 C C . ARG A 1 130 ? 87.122 2.554 10.986 1.00 12.66 127 ARG A C 1
ATOM 990 O O . ARG A 1 130 ? 87.014 3.607 11.625 1.00 14.54 127 ARG A O 1
ATOM 998 N N . PHE A 1 131 ? 88.234 1.813 10.937 1.00 11.88 128 PHE A N 1
ATOM 999 C CA . PHE A 1 131 ? 89.472 2.210 11.643 1.00 11.24 128 PHE A CA 1
ATOM 1000 C C . PHE A 1 131 ? 90.181 3.341 11.025 1.00 11.43 128 PHE A C 1
ATOM 1001 O O . PHE A 1 131 ? 90.437 4.375 11.596 1.00 11.90 128 PHE A O 1
ATOM 1009 N N . PHE A 1 132 ? 90.484 3.180 9.721 1.00 11.83 129 PHE A N 1
ATOM 1010 C CA . PHE A 1 132 ? 91.319 4.121 9.051 1.00 10.69 129 PHE A CA 1
ATOM 1011 C C . PHE A 1 132 ? 90.602 5.396 8.717 1.00 11.90 129 PHE A C 1
ATOM 1012 O O . PHE A 1 132 ? 91.237 6.396 8.323 1.00 13.60 129 PHE A O 1
ATOM 1020 N N . ALA A 1 133 ? 89.284 5.416 8.896 1.00 11.62 130 ALA A N 1
ATOM 1021 C CA . ALA A 1 133 ? 88.588 6.701 8.803 1.00 13.04 130 ALA A CA 1
ATOM 1022 C C . ALA A 1 133 ? 89.201 7.692 9.763 1.00 13.18 130 ALA A C 1
ATOM 1023 O O . ALA A 1 133 ? 89.230 8.910 9.445 1.00 16.97 130 ALA A O 1
ATOM 1025 N N . ARG A 1 134 ? 89.660 7.261 10.931 1.00 13.06 131 ARG A N 1
ATOM 1026 C CA . ARG A 1 134 ? 90.157 8.176 11.951 1.00 12.93 131 ARG A CA 1
ATOM 1027 C C . ARG A 1 134 ? 91.565 7.892 12.435 1.00 12.19 131 ARG A C 1
ATOM 1028 O O . ARG A 1 134 ? 92.137 8.716 13.060 1.00 12.75 131 ARG A O 1
ATOM 1036 N N . PHE A 1 135 ? 92.080 6.692 12.165 1.00 13.00 132 PHE A N 1
ATOM 1037 C CA . PHE A 1 135 ? 93.329 6.255 12.742 1.00 12.49 132 PHE A CA 1
ATOM 1038 C C . PHE A 1 135 ? 94.367 5.901 11.654 1.00 13.24 132 PHE A C 1
ATOM 1039 O O . PHE A 1 135 ? 94.020 5.585 10.506 1.00 13.04 132 PHE A O 1
ATOM 1047 N N . PHE A 1 136 ? 95.630 5.855 12.064 1.00 11.92 133 PHE A N 1
ATOM 1048 C CA . PHE A 1 136 ? 96.672 5.269 11.252 1.00 11.45 133 PHE A CA 1
ATOM 1049 C C . PHE A 1 136 ? 97.708 4.648 12.158 1.00 11.09 133 PHE A C 1
ATOM 1050 O O . PHE A 1 136 ? 97.829 5.064 13.331 1.00 12.05 133 PHE A O 1
ATOM 1058 N N . VAL A 1 137 ? 98.536 3.751 11.635 1.00 10.54 134 VAL A N 1
ATOM 1059 C CA . VAL A 1 137 ? 99.651 3.141 12.372 1.00 11.46 134 VAL A CA 1
ATOM 1060 C C . VAL A 1 137 ? 100.924 3.223 11.565 1.00 11.72 134 VAL A C 1
ATOM 1061 O O . VAL A 1 137 ? 100.941 2.830 10.406 1.00 11.38 134 VAL A O 1
ATOM 1065 N N . ALA A 1 138 ? 101.972 3.733 12.148 1.00 12.30 135 ALA A N 1
ATOM 1066 C CA . ALA A 1 138 ? 103.264 3.864 11.515 1.00 12.79 135 ALA A CA 1
ATOM 1067 C C . ALA A 1 138 ? 104.379 3.511 12.447 1.00 12.41 135 ALA A C 1
ATOM 1068 O O . ALA A 1 138 ? 104.159 3.449 13.638 1.00 16.62 135 ALA A O 1
ATOM 1070 N N . ASN A 1 139 ? 105.574 3.175 11.906 1.00 14.25 136 ASN A N 1
ATOM 1071 C CA . ASN A 1 139 ? 106.731 3.012 12.793 1.00 15.15 136 ASN A CA 1
ATOM 1072 C C . ASN A 1 139 ? 107.592 4.271 12.741 1.00 18.07 136 ASN A C 1
ATOM 1073 O O . ASN A 1 139 ? 107.780 4.816 11.676 1.00 20.35 136 ASN A O 1
ATOM 1078 N N . TYR A 1 140 ? 108.220 4.585 13.840 1.00 15.49 137 TYR A N 1
ATOM 1079 C CA . TYR A 1 140 ? 109.194 5.652 13.897 1.00 15.71 137 TYR A CA 1
ATOM 1080 C C . TYR A 1 140 ? 110.410 5.323 13.044 1.00 17.17 137 TYR A C 1
ATOM 1081 O O . TYR A 1 140 ? 110.869 6.181 12.302 1.00 16.76 137 TYR A O 1
ATOM 1090 N N . CYS A 1 141 ? 110.908 4.082 13.183 1.00 15.55 138 CYS A N 1
ATOM 1091 C CA . CYS A 1 141 ? 112.121 3.641 12.459 1.00 17.89 138 CYS A CA 1
ATOM 1092 C C . CYS A 1 141 ? 111.760 2.444 11.642 1.00 16.01 138 CYS A C 1
ATOM 1093 O O . CYS A 1 141 ? 111.237 1.507 12.149 1.00 18.88 138 CYS A O 1
ATOM 1096 N N . PRO A 1 142 ? 111.982 2.515 10.343 1.00 15.36 139 PRO A N 1
ATOM 1097 C CA . PRO A 1 142 ? 111.620 1.369 9.503 1.00 16.23 139 PRO A CA 1
ATOM 1098 C C . PRO A 1 142 ? 112.684 0.283 9.389 1.00 20.64 139 PRO A C 1
ATOM 1099 O O . PRO A 1 142 ? 112.398 -0.750 8.776 1.00 19.25 139 PRO A O 1
ATOM 1103 N N . LEU A 1 143 ? 113.845 0.497 9.965 1.00 18.54 140 LEU A N 1
ATOM 1104 C CA . LEU A 1 143 ? 114.971 -0.453 9.814 1.00 16.23 140 LEU A CA 1
ATOM 1105 C C . LEU A 1 143 ? 114.967 -1.471 10.893 1.00 16.35 140 LEU A C 1
ATOM 1106 O O . LEU A 1 143 ? 114.634 -1.139 12.062 1.00 17.88 140 LEU A O 1
ATOM 1111 N N . LEU A 1 144 ? 115.424 -2.694 10.577 1.00 15.36 141 LEU A N 1
ATOM 1112 C CA . LEU A 1 144 ? 115.705 -3.750 11.554 1.00 17.17 141 LEU A CA 1
ATOM 1113 C C . LEU A 1 144 ? 117.266 -3.928 11.627 1.00 18.38 141 LEU A C 1
ATOM 1114 O O . LEU A 1 144 ? 117.871 -3.894 10.591 1.00 18.98 141 LEU A O 1
ATOM 1119 N N . PHE A 1 145 ? 117.822 -3.930 12.836 1.00 17.17 142 PHE A N 1
ATOM 1120 C CA . PHE A 1 145 ? 119.240 -4.012 13.078 1.00 19.56 142 PHE A CA 1
ATOM 1121 C C . PHE A 1 145 ? 119.547 -5.378 13.699 1.00 22.48 142 PHE A C 1
ATOM 1122 O O . PHE A 1 145 ? 118.920 -5.784 14.700 1.00 23.41 142 PHE A O 1
ATOM 1130 N N . LEU A 1 146 ? 120.561 -6.061 13.159 1.00 22.78 143 LEU A N 1
ATOM 1131 C CA . LEU A 1 146 ? 120.992 -7.347 13.729 1.00 21.70 143 LEU A CA 1
ATOM 1132 C C . LEU A 1 146 ? 122.505 -7.386 13.988 1.00 20.11 143 LEU A C 1
ATOM 1133 O O . LEU A 1 146 ? 123.247 -6.777 13.258 1.00 21.42 143 LEU A O 1
ATOM 1138 N N . THR A 1 147 ? 122.857 -8.161 15.022 1.00 23.78 144 THR A N 1
ATOM 1139 C CA . THR A 1 147 ? 124.258 -8.491 15.245 1.00 24.17 144 THR A CA 1
ATOM 1140 C C . THR A 1 147 ? 124.715 -9.471 14.205 1.00 29.05 144 THR A C 1
ATOM 1141 O O . THR A 1 147 ? 123.915 -10.101 13.481 1.00 24.04 144 THR A O 1
ATOM 1145 N N . ALA A 1 148 ? 126.025 -9.687 14.192 1.00 28.87 145 ALA A N 1
ATOM 1146 C CA . ALA A 1 148 ? 126.567 -10.707 13.281 1.00 26.53 145 ALA A CA 1
ATOM 1147 C C . ALA A 1 148 ? 125.999 -12.098 13.548 1.00 24.71 145 ALA A C 1
ATOM 1148 O O . ALA A 1 148 ? 125.947 -12.925 12.648 1.00 28.66 145 ALA A O 1
ATOM 1150 N N . GLU A 1 149 ? 125.562 -12.403 14.760 1.00 25.07 146 GLU A N 1
ATOM 1151 C CA . GLU A 1 149 ? 124.907 -13.659 15.040 1.00 27.05 146 GLU A CA 1
ATOM 1152 C C . GLU A 1 149 ? 123.381 -13.645 14.804 1.00 33.30 146 GLU A C 1
ATOM 1153 O O . GLU A 1 149 ? 122.663 -14.582 15.100 1.00 29.56 146 GLU A O 1
ATOM 1159 N N . GLY A 1 150 ? 122.884 -12.580 14.235 1.00 27.06 147 GLY A N 1
ATOM 1160 C CA . GLY A 1 150 ? 121.460 -12.581 13.894 1.00 26.63 147 GLY A CA 1
ATOM 1161 C C . GLY A 1 150 ? 120.578 -12.092 15.021 1.00 24.59 147 GLY A C 1
ATOM 1162 O O . GLY A 1 150 ? 119.384 -12.232 14.906 1.00 25.59 147 GLY A O 1
ATOM 1163 N N . GLY A 1 151 ? 121.150 -11.497 16.073 1.00 24.34 148 GLY A N 1
ATOM 1164 C CA . GLY A 1 151 ? 120.330 -11.039 17.247 1.00 23.60 148 GLY A CA 1
ATOM 1165 C C . GLY A 1 151 ? 119.794 -9.646 16.969 1.00 24.32 148 GLY A C 1
ATOM 1166 O O . GLY A 1 151 ? 120.518 -8.756 16.441 1.00 25.17 148 GLY A O 1
ATOM 1167 N N . ASN A 1 152 ? 118.552 -9.442 17.444 1.00 23.36 149 ASN A N 1
ATOM 1168 C CA . ASN A 1 152 ? 117.975 -8.118 17.255 1.00 26.95 149 ASN A CA 1
ATOM 1169 C C . ASN A 1 152 ? 118.679 -7.027 18.063 1.00 29.24 149 ASN A C 1
ATOM 1170 O O . ASN A 1 152 ? 119.050 -7.246 19.213 1.00 27.90 149 ASN A O 1
ATOM 1175 N N . ILE A 1 153 ? 118.816 -5.838 17.540 1.00 21.30 150 ILE A N 1
ATOM 1176 C CA . ILE A 1 153 ? 119.410 -4.697 18.203 1.00 20.16 150 ILE A CA 1
ATOM 1177 C C . ILE A 1 153 ? 118.327 -3.605 18.107 1.00 24.16 150 ILE A C 1
ATOM 1178 O O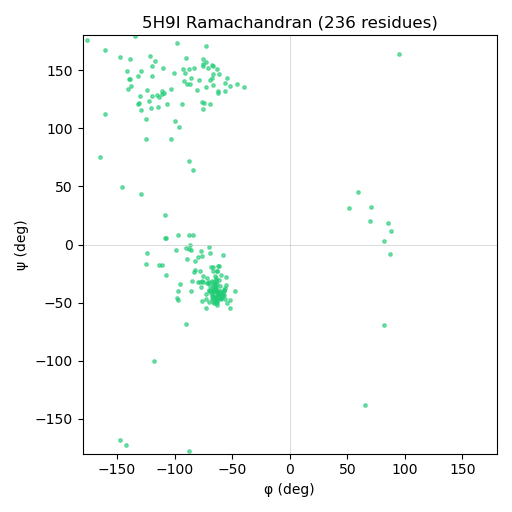 . ILE A 1 153 ? 118.102 -3.098 17.018 1.00 24.61 150 ILE A O 1
ATOM 1183 N N . THR A 1 154 ? 117.665 -3.265 19.211 1.00 25.85 151 THR A N 1
ATOM 1184 C CA . THR A 1 154 ? 116.681 -2.151 19.202 1.00 25.31 151 THR A CA 1
ATOM 1185 C C . THR A 1 154 ? 117.369 -0.850 19.069 1.00 22.05 151 THR A C 1
ATOM 1186 O O . THR A 1 154 ? 118.486 -0.691 19.423 1.00 27.74 151 THR A O 1
ATOM 1190 N N . PRO A 1 155 ? 116.708 0.169 18.489 1.00 18.89 152 PRO A N 1
ATOM 1191 C CA . PRO A 1 155 ? 117.459 1.377 18.173 1.00 22.64 152 PRO A CA 1
ATOM 1192 C C . PRO A 1 155 ? 117.966 2.224 19.362 1.00 28.91 152 PRO A C 1
ATOM 1193 O O . PRO A 1 155 ? 118.910 2.994 19.196 1.00 32.05 152 PRO A O 1
ATOM 1197 N N . ASP A 1 156 ? 117.373 2.027 20.519 1.00 30.21 153 ASP A N 1
ATOM 1198 C CA . ASP A 1 156 ? 117.864 2.629 21.716 1.00 34.89 153 ASP A CA 1
ATOM 1199 C C . ASP A 1 156 ? 119.303 2.146 22.087 1.00 38.25 153 ASP A C 1
ATOM 1200 O O . ASP A 1 156 ? 120.000 2.867 22.802 1.00 37.04 153 ASP A O 1
ATOM 1205 N N . LYS A 1 157 ? 119.744 0.962 21.616 1.00 35.08 154 LYS A N 1
ATOM 1206 C CA . LYS A 1 157 ? 121.042 0.340 21.955 1.00 33.36 154 LYS A CA 1
ATOM 1207 C C . LYS A 1 157 ? 122.156 0.582 20.921 1.00 43.53 154 LYS A C 1
ATOM 1208 O O . LYS A 1 157 ? 123.253 0.010 21.012 1.00 37.90 154 LYS A O 1
ATOM 1214 N N . LEU A 1 158 ? 121.892 1.447 19.944 1.00 28.88 155 LEU A N 1
ATOM 1215 C CA . LEU A 1 158 ? 122.908 1.896 19.004 1.00 32.21 155 LEU A CA 1
ATOM 1216 C C . LEU A 1 158 ? 123.846 2.906 19.662 1.00 31.14 155 LEU A C 1
ATOM 1217 O O . LEU A 1 158 ? 123.428 3.694 20.519 1.00 36.80 155 LEU A O 1
ATOM 1222 N N . ARG A 1 159 ? 125.067 2.980 19.152 1.00 35.82 156 ARG A N 1
ATOM 1223 C CA . ARG A 1 159 ? 126.034 3.923 19.743 1.00 32.86 156 ARG A CA 1
ATOM 1224 C C . ARG A 1 159 ? 125.541 5.331 19.395 1.00 36.66 156 ARG A C 1
ATOM 1225 O O . ARG A 1 159 ? 124.988 5.529 18.318 1.00 30.65 156 ARG A O 1
ATOM 1233 N N . ARG A 1 160 ? 125.675 6.283 20.320 1.00 38.10 157 ARG A N 1
ATOM 1234 C CA . ARG A 1 160 ? 125.123 7.624 20.165 1.00 39.88 157 ARG A CA 1
ATOM 1235 C C . ARG A 1 160 ? 125.436 8.233 18.815 1.00 39.99 157 ARG A C 1
ATOM 1236 O O . ARG A 1 160 ? 124.585 8.884 18.235 1.00 42.22 157 ARG A O 1
ATOM 1238 N N . GLY A 1 161 ? 126.648 8.031 18.291 1.00 31.30 158 GLY A N 1
ATOM 1239 C CA . GLY A 1 161 ? 127.111 8.671 17.065 1.00 33.08 158 GLY A CA 1
ATOM 1240 C C . GLY A 1 161 ? 126.316 8.266 15.836 1.00 30.66 158 GLY A C 1
ATOM 1241 O O . GLY A 1 161 ? 126.222 8.995 14.855 1.00 33.04 158 GLY A O 1
ATOM 1242 N N . GLU A 1 162 ? 125.798 7.046 15.900 1.00 30.09 159 GLU A N 1
ATOM 1243 C CA . GLU A 1 162 ? 125.031 6.460 14.815 1.00 32.94 159 GLU A CA 1
ATOM 1244 C C . GLU A 1 162 ? 123.509 6.694 15.076 1.00 23.78 159 GLU A C 1
ATOM 1245 O O . GLU A 1 162 ? 122.732 6.838 14.123 1.00 28.20 159 GLU A O 1
ATOM 1251 N N . GLN A 1 163 ? 123.128 6.677 16.332 1.00 26.51 160 GLN A N 1
ATOM 1252 C CA . GLN A 1 163 ? 121.787 6.967 16.750 1.00 28.88 160 GLN A CA 1
ATOM 1253 C C . GLN A 1 163 ? 121.358 8.375 16.387 1.00 29.06 160 GLN A C 1
ATOM 1254 O O . GLN A 1 163 ? 120.205 8.578 15.948 1.00 22.86 160 GLN A O 1
ATOM 1260 N N . GLU A 1 164 ? 122.248 9.377 16.589 1.00 25.94 161 GLU A N 1
ATOM 1261 C CA . GLU A 1 164 ? 121.809 10.731 16.321 1.00 24.81 161 GLU A CA 1
ATOM 1262 C C . GLU A 1 164 ? 121.408 10.981 14.855 1.00 25.40 161 GLU A C 1
ATOM 1263 O O . GLU A 1 164 ? 120.366 11.595 14.643 1.00 27.32 161 GLU A O 1
ATOM 1269 N N . PRO A 1 165 ? 122.109 10.528 13.852 1.00 23.54 162 PRO A N 1
ATOM 1270 C CA . PRO A 1 165 ? 121.666 10.834 12.499 1.00 20.80 162 PRO A CA 1
ATOM 1271 C C . PRO A 1 165 ? 120.424 9.970 12.103 1.00 21.85 162 PRO A C 1
ATOM 1272 O O . PRO A 1 165 ? 119.614 10.471 11.333 1.00 21.17 162 PRO A O 1
ATOM 1276 N N . LEU A 1 166 ? 120.331 8.812 12.731 1.00 19.14 163 LEU A N 1
ATOM 1277 C CA . LEU A 1 166 ? 119.151 7.906 12.475 1.00 18.24 163 LEU A CA 1
ATOM 1278 C C . LEU A 1 166 ? 117.935 8.647 13.004 1.00 21.60 163 LEU A C 1
ATOM 1279 O O . LEU A 1 166 ? 116.908 8.817 12.303 1.00 20.44 163 LEU A O 1
ATOM 1284 N N . PHE A 1 167 ? 118.006 9.138 14.231 1.00 19.62 164 PHE A N 1
ATOM 1285 C CA . PHE A 1 167 ? 116.880 9.806 14.861 1.00 16.49 164 PHE A CA 1
ATOM 1286 C C . PHE A 1 167 ? 116.562 11.114 14.155 1.00 20.03 164 PHE A C 1
ATOM 1287 O O . PHE A 1 167 ? 115.387 11.520 14.045 1.00 18.07 164 PHE A O 1
ATOM 1295 N N . ALA A 1 168 ? 117.575 11.825 13.643 1.00 18.95 165 ALA A N 1
ATOM 1296 C CA . ALA A 1 168 ? 117.294 13.030 12.897 1.00 16.07 165 ALA A CA 1
ATOM 1297 C C . ALA A 1 168 ? 116.427 12.743 11.669 1.00 15.62 165 ALA A C 1
ATOM 1298 O O . ALA A 1 168 ? 115.450 13.492 11.463 1.00 18.41 165 ALA A O 1
ATOM 1300 N N . ALA A 1 169 ? 116.747 11.671 10.955 1.00 19.38 166 ALA A N 1
ATOM 1301 C CA . ALA A 1 169 ? 116.010 11.299 9.746 1.00 16.36 166 ALA A CA 1
ATOM 1302 C C . ALA A 1 169 ? 114.520 10.842 10.134 1.00 14.49 166 ALA A C 1
ATOM 1303 O O . ALA A 1 169 ? 113.572 11.255 9.490 1.00 15.76 166 ALA A O 1
ATOM 1305 N N . CYS A 1 170 ? 114.451 9.977 11.159 1.00 15.57 167 CYS A N 1
ATOM 1306 C CA . CYS A 1 170 ? 113.157 9.493 11.630 1.00 14.41 167 CYS A CA 1
ATOM 1307 C C . CYS A 1 170 ? 112.283 10.574 12.206 1.00 15.42 167 CYS A C 1
ATOM 1308 O O . CYS A 1 170 ? 111.049 10.660 11.981 1.00 16.39 167 CYS A O 1
ATOM 1311 N N . ASP A 1 171 ? 112.900 11.530 12.942 1.00 15.63 168 ASP A N 1
ATOM 1312 C CA . ASP A 1 171 ? 112.107 12.681 13.453 1.00 14.87 168 ASP A CA 1
ATOM 1313 C C . ASP A 1 171 ? 111.493 13.547 12.328 1.00 13.08 168 ASP A C 1
ATOM 1314 O O . ASP A 1 171 ? 110.361 13.983 12.421 1.00 14.61 168 ASP A O 1
ATOM 1319 N N . LEU A 1 172 ? 112.329 13.762 11.300 1.00 15.73 169 LEU A N 1
ATOM 1320 C CA . LEU A 1 172 ? 111.855 14.542 10.174 1.00 15.57 169 LEU A CA 1
ATOM 1321 C C . LEU A 1 172 ? 110.637 13.832 9.451 1.00 14.92 169 LEU A C 1
ATOM 1322 O O . LEU A 1 172 ? 109.626 14.471 9.174 1.00 15.82 169 LEU A O 1
ATOM 1327 N N . ALA A 1 173 ? 110.784 12.502 9.306 1.00 13.54 170 ALA A N 1
ATOM 1328 C CA . ALA A 1 173 ? 109.691 11.755 8.640 1.00 13.58 170 ALA A CA 1
ATOM 1329 C C . ALA A 1 173 ? 108.438 11.838 9.518 1.00 14.42 170 ALA A C 1
ATOM 1330 O O . ALA A 1 173 ? 107.326 11.895 9.030 1.00 14.00 170 ALA A O 1
ATOM 1332 N N . LEU A 1 174 ? 108.595 11.735 10.841 1.00 14.44 171 LEU A N 1
ATOM 1333 C CA . LEU A 1 174 ? 107.463 11.793 11.714 1.00 11.20 171 LEU A CA 1
ATOM 1334 C C . LEU A 1 174 ? 106.727 13.161 11.707 1.00 13.54 171 LEU A C 1
ATOM 1335 O O . LEU A 1 174 ? 105.549 13.248 11.648 1.00 13.40 171 LEU A O 1
ATOM 1340 N N . ARG A 1 175 ? 107.575 14.250 11.767 1.00 12.18 172 ARG A N 1
ATOM 1341 C CA . ARG A 1 175 ? 107.002 15.535 11.609 1.00 13.81 172 ARG A CA 1
ATOM 1342 C C . ARG A 1 175 ? 106.242 15.705 10.259 1.00 13.85 172 ARG A C 1
ATOM 1343 O O . ARG A 1 175 ? 105.146 16.235 10.284 1.00 14.40 172 ARG A O 1
ATOM 1351 N N . ARG A 1 176 ? 106.833 15.225 9.155 1.00 15.33 173 ARG A N 1
ATOM 1352 C CA . ARG A 1 176 ? 106.162 15.294 7.905 1.00 14.28 173 ARG A CA 1
ATOM 1353 C C . ARG A 1 176 ? 104.826 14.497 7.928 1.00 15.23 173 ARG A C 1
ATOM 1354 O O . ARG A 1 176 ? 103.820 14.975 7.383 1.00 13.92 173 ARG A O 1
ATOM 1362 N N . THR A 1 177 ? 104.852 13.345 8.568 1.00 14.68 174 THR A N 1
ATOM 1363 C CA . THR A 1 177 ? 103.638 12.521 8.674 1.00 12.00 174 THR A CA 1
ATOM 1364 C C . THR A 1 177 ? 102.537 13.257 9.389 1.00 12.17 174 THR A C 1
ATOM 1365 O O . THR A 1 177 ? 101.335 13.240 9.043 1.00 13.40 174 THR A O 1
ATOM 1369 N N . VAL A 1 178 ? 102.930 13.922 10.487 1.00 12.26 175 VAL A N 1
ATOM 1370 C CA . VAL A 1 178 ? 101.952 14.656 11.286 1.00 13.27 175 VAL A CA 1
ATOM 1371 C C . VAL A 1 178 ? 101.441 15.905 10.532 1.00 13.59 175 VAL A C 1
ATOM 1372 O O . VAL A 1 178 ? 100.247 16.228 10.600 1.00 14.83 175 VAL A O 1
ATOM 1376 N N . VAL A 1 179 ? 102.315 16.602 9.833 1.00 14.35 176 VAL A N 1
ATOM 1377 C CA . VAL A 1 179 ? 101.826 17.745 9.052 1.00 16.11 176 VAL A CA 1
ATOM 1378 C C . VAL A 1 179 ? 100.860 17.264 7.946 1.00 15.72 176 VAL A C 1
ATOM 1379 O O . VAL A 1 179 ? 99.864 17.934 7.699 1.00 17.31 176 VAL A O 1
ATOM 1383 N N . LEU A 1 180 ? 101.140 16.074 7.342 1.00 13.62 177 LEU A N 1
ATOM 1384 C CA . LEU A 1 180 ? 100.174 15.604 6.305 1.00 13.48 177 LEU A CA 1
ATOM 1385 C C . LEU A 1 180 ? 98.848 15.110 6.869 1.00 14.43 177 LEU A C 1
ATOM 1386 O O . LEU A 1 180 ? 97.753 15.427 6.362 1.00 16.07 177 LEU A O 1
ATOM 1391 N N . LEU A 1 181 ? 98.901 14.253 7.919 1.00 14.65 178 LEU A N 1
ATOM 1392 C CA . LEU A 1 181 ? 97.705 13.581 8.410 1.00 15.71 178 LEU A CA 1
ATOM 1393 C C . LEU A 1 181 ? 96.913 14.420 9.341 1.00 14.28 178 LEU A C 1
ATOM 1394 O O . LEU A 1 181 ? 95.746 14.193 9.553 1.00 15.50 178 LEU A O 1
ATOM 1399 N N . ARG A 1 182 ? 97.569 15.378 9.968 1.00 14.23 179 ARG A N 1
ATOM 1400 C CA . ARG A 1 182 ? 96.913 16.301 10.879 1.00 17.82 179 ARG A CA 1
ATOM 1401 C C . ARG A 1 182 ? 96.196 15.685 12.089 1.00 16.17 179 ARG A C 1
ATOM 1402 O O . ARG A 1 182 ? 95.138 16.088 12.412 1.00 16.48 179 ARG A O 1
ATOM 1410 N N . PRO A 1 183 ? 96.822 14.744 12.783 1.00 13.08 180 PRO A N 1
ATOM 1411 C CA . PRO A 1 183 ? 96.121 14.183 13.892 1.00 13.39 180 PRO A CA 1
ATOM 1412 C C . PRO A 1 183 ? 96.029 15.144 15.090 1.00 17.09 180 PRO A C 1
ATOM 1413 O O . PRO A 1 183 ? 96.899 16.021 15.195 1.00 18.26 180 PRO A O 1
ATOM 1417 N N . ARG A 1 184 ? 95.048 14.936 15.938 1.00 13.75 181 ARG A N 1
ATOM 1418 C CA . ARG A 1 184 ? 94.921 15.590 17.212 1.00 14.12 181 ARG A CA 1
ATOM 1419 C C . ARG A 1 184 ? 95.827 14.933 18.278 1.00 17.57 181 ARG A C 1
ATOM 1420 O O . ARG A 1 184 ? 96.272 15.602 19.112 1.00 16.77 181 ARG A O 1
ATOM 1428 N N . VAL A 1 185 ? 96.052 13.619 18.195 1.00 14.09 182 VAL A N 1
ATOM 1429 C CA . VAL A 1 185 ? 96.768 12.876 19.188 1.00 14.03 182 VAL A CA 1
ATOM 1430 C C . VAL A 1 185 ? 97.720 11.882 18.497 1.00 14.91 182 VAL A C 1
ATOM 1431 O O . VAL A 1 185 ? 97.283 11.284 17.499 1.00 14.13 182 VAL A O 1
ATOM 1435 N N . VAL A 1 186 ? 98.925 11.810 19.003 1.00 14.01 183 VAL A N 1
ATOM 1436 C CA . VAL A 1 186 ? 99.928 10.843 18.551 1.00 10.79 183 VAL A CA 1
ATOM 1437 C C . VAL A 1 186 ? 100.207 9.949 19.693 1.00 14.37 183 VAL A C 1
ATOM 1438 O O . VAL A 1 186 ? 100.541 10.434 20.810 1.00 13.68 183 VAL A O 1
ATOM 1442 N N . ILE A 1 187 ? 100.142 8.644 19.516 1.00 13.35 184 ILE A N 1
ATOM 1443 C CA . ILE A 1 187 ? 100.240 7.699 20.605 1.00 11.29 184 ILE A CA 1
ATOM 1444 C C . ILE A 1 187 ? 101.433 6.798 20.320 1.00 12.38 184 ILE A C 1
ATOM 1445 O O . ILE A 1 187 ? 101.363 6.007 19.343 1.00 12.21 184 ILE A O 1
ATOM 1450 N N . GLY A 1 188 ? 102.439 6.824 21.181 1.00 13.91 185 GLY A N 1
ATOM 1451 C CA . GLY A 1 188 ? 103.501 5.869 21.119 1.00 12.44 185 GLY A CA 1
ATOM 1452 C C . GLY A 1 188 ? 103.034 4.500 21.599 1.00 13.58 185 GLY A C 1
ATOM 1453 O O . GLY A 1 188 ? 102.422 4.411 22.680 1.00 15.46 185 GLY A O 1
ATOM 1454 N N . VAL A 1 189 ? 103.402 3.485 20.865 1.00 12.85 186 VAL A N 1
ATOM 1455 C CA . VAL A 1 189 ? 103.147 2.098 21.339 1.00 12.77 186 VAL A CA 1
ATOM 1456 C C . VAL A 1 189 ? 104.462 1.673 22.002 1.00 14.28 186 VAL A C 1
ATOM 1457 O O . VAL A 1 189 ? 105.457 1.346 21.357 1.00 14.61 186 VAL A O 1
ATOM 1461 N N . GLY A 1 190 ? 104.411 1.747 23.328 1.00 15.52 187 GLY A N 1
ATOM 1462 C CA . GLY A 1 190 ? 105.643 1.512 24.161 1.00 16.04 187 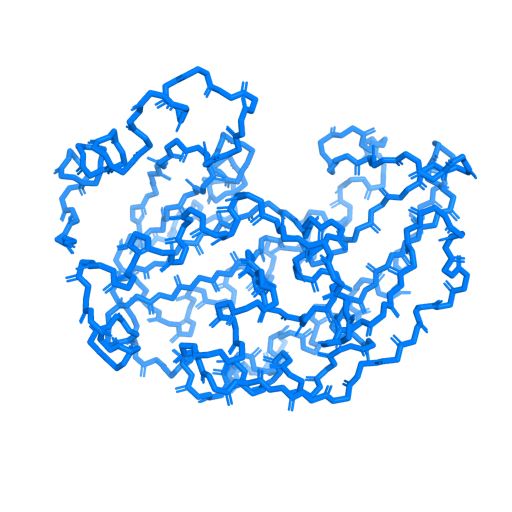GLY A CA 1
ATOM 1463 C C . GLY A 1 190 ? 106.339 2.779 24.500 1.00 14.04 187 GLY A C 1
ATOM 1464 O O . GLY A 1 190 ? 106.124 3.857 23.921 1.00 16.09 187 GLY A O 1
ATOM 1465 N N . ALA A 1 191 ? 107.215 2.670 25.481 1.00 16.03 188 ALA A N 1
ATOM 1466 C CA . ALA A 1 191 ? 107.913 3.850 26.006 1.00 16.99 188 ALA A CA 1
ATOM 1467 C C . ALA A 1 191 ? 108.891 4.481 25.069 1.00 15.78 188 ALA A C 1
ATOM 1468 O O . ALA A 1 191 ? 109.039 5.713 25.093 1.00 16.45 188 ALA A O 1
ATOM 1470 N N . PHE A 1 192 ? 109.636 3.684 24.306 1.00 15.35 189 PHE A N 1
ATOM 1471 C CA . PHE A 1 192 ? 110.620 4.252 23.376 1.00 14.76 189 PHE A CA 1
ATOM 1472 C C . PHE A 1 192 ? 109.908 5.104 22.312 1.00 16.51 189 PHE A C 1
ATOM 1473 O O . PHE A 1 192 ? 110.281 6.250 22.051 1.00 15.86 189 PHE A O 1
ATOM 1481 N N . ALA A 1 193 ? 108.876 4.527 21.719 1.00 15.44 190 ALA A N 1
ATOM 1482 C CA . ALA A 1 193 ? 108.149 5.294 20.723 1.00 14.45 190 ALA A CA 1
ATOM 1483 C C . ALA A 1 193 ? 107.548 6.512 21.318 1.00 15.43 190 ALA A C 1
ATOM 1484 O O . ALA A 1 193 ? 107.609 7.554 20.702 1.00 14.76 190 ALA A O 1
ATOM 1486 N N . GLU A 1 194 ? 106.967 6.468 22.483 1.00 14.47 191 GLU A N 1
ATOM 1487 C CA . GLU A 1 194 ? 106.387 7.631 23.143 1.00 14.00 191 GLU A CA 1
ATOM 1488 C C . GLU A 1 194 ? 107.480 8.713 23.279 1.00 17.57 191 GLU A C 1
ATOM 1489 O O . GLU A 1 194 ? 107.191 9.856 22.990 1.00 16.93 191 GLU A O 1
ATOM 1495 N N . ALA A 1 195 ? 108.665 8.302 23.740 1.00 16.09 192 ALA A N 1
ATOM 1496 C CA . ALA A 1 195 ? 109.694 9.336 23.992 1.00 16.48 192 ALA A CA 1
ATOM 1497 C C . ALA A 1 195 ? 110.149 9.984 22.711 1.00 16.94 192 ALA A C 1
ATOM 1498 O O . ALA A 1 195 ? 110.337 11.242 22.704 1.00 18.45 192 ALA A O 1
ATOM 1500 N N . ARG A 1 196 ? 110.265 9.210 21.618 1.00 15.06 193 ARG A N 1
ATOM 1501 C CA . ARG A 1 196 ? 110.590 9.829 20.340 1.00 14.44 193 ARG A CA 1
ATOM 1502 C C . ARG A 1 196 ? 109.502 10.804 19.866 1.00 16.18 193 ARG A C 1
ATOM 1503 O O . ARG A 1 196 ? 109.820 11.814 19.232 1.00 14.88 193 ARG A O 1
ATOM 1511 N N . CYS A 1 197 ? 108.220 10.445 20.065 1.00 14.55 194 CYS A N 1
ATOM 1512 C CA . CYS A 1 197 ? 107.135 11.333 19.663 1.00 14.81 194 CYS A CA 1
ATOM 1513 C C . CYS A 1 197 ? 107.246 12.665 20.476 1.00 16.44 194 CYS A C 1
ATOM 1514 O O . CYS A 1 197 ? 107.006 13.693 19.859 1.00 16.70 194 CYS A O 1
ATOM 1517 N N . HIS A 1 198 ? 107.458 12.636 21.772 1.00 16.90 195 HIS A N 1
ATOM 1518 C CA . HIS A 1 198 ? 107.565 13.896 22.500 1.00 17.82 195 HIS A CA 1
ATOM 1519 C C . HIS A 1 198 ? 108.740 14.658 21.938 1.00 17.73 195 HIS A C 1
ATOM 1520 O O . HIS A 1 198 ? 108.602 15.915 21.750 1.00 23.92 195 HIS A O 1
ATOM 1527 N N . GLU A 1 199 ? 109.832 14.029 21.639 1.00 16.71 196 GLU A N 1
ATOM 1528 C CA . GLU A 1 199 ? 111.064 14.729 21.166 1.00 16.76 196 GLU A CA 1
ATOM 1529 C C . GLU A 1 199 ? 110.859 15.349 19.772 1.00 20.17 196 GLU A C 1
ATOM 1530 O O . GLU A 1 199 ? 111.219 16.486 19.503 1.00 22.27 196 GLU A O 1
ATOM 1536 N N . ALA A 1 200 ? 110.256 14.597 18.867 1.00 15.03 197 ALA A N 1
ATOM 1537 C CA . ALA A 1 200 ? 110.109 15.029 17.512 1.00 14.30 197 ALA A CA 1
ATOM 1538 C C . ALA A 1 200 ? 109.046 16.083 17.301 1.00 14.33 197 ALA A C 1
ATOM 1539 O O . ALA A 1 200 ? 109.163 16.871 16.369 1.00 15.64 197 ALA A O 1
ATOM 1541 N N . LEU A 1 201 ? 107.980 16.041 18.086 1.00 14.15 198 LEU A N 1
ATOM 1542 C CA . LEU A 1 201 ? 106.769 16.794 17.859 1.00 14.87 198 LEU A CA 1
ATOM 1543 C C . LEU A 1 201 ? 106.525 17.971 18.834 1.00 14.48 198 LEU A C 1
ATOM 1544 O O . LEU A 1 201 ? 105.484 18.576 18.767 1.00 17.11 198 LEU A O 1
ATOM 1549 N N . GLU A 1 202 ? 107.502 18.238 19.703 1.00 14.41 199 GLU A N 1
ATOM 1550 C CA . GLU A 1 202 ? 107.331 19.415 20.580 1.00 17.79 199 GLU A CA 1
ATOM 1551 C C . GLU A 1 202 ? 107.106 20.693 19.751 1.00 14.68 199 GLU A C 1
ATOM 1552 O O . GLU A 1 202 ? 107.780 20.959 18.781 1.00 18.03 199 GLU A O 1
ATOM 1558 N N . GLY A 1 203 ? 106.085 21.445 20.168 1.00 17.35 200 GLY A N 1
ATOM 1559 C CA . GLY A 1 203 ? 105.632 22.630 19.547 1.00 21.85 200 GLY A CA 1
ATOM 1560 C C . GLY A 1 203 ? 104.646 22.485 18.479 1.00 24.56 200 GLY A C 1
ATOM 1561 O O . GLY A 1 203 ? 104.090 23.478 17.995 1.00 24.79 200 GLY A O 1
ATOM 1562 N N . PHE A 1 204 ? 104.355 21.262 18.041 1.00 18.57 201 PHE A N 1
ATOM 1563 C CA . PHE A 1 204 ? 103.212 21.025 17.229 1.00 19.97 201 PHE A CA 1
ATOM 1564 C C . PHE A 1 204 ? 101.916 21.069 18.075 1.00 16.28 201 PHE A C 1
ATOM 1565 O O . PHE A 1 204 ? 101.853 20.736 19.253 1.00 18.88 201 PHE A O 1
ATOM 1573 N N . ASP A 1 205 ? 100.855 21.362 17.375 1.00 22.25 202 ASP A N 1
ATOM 1574 C CA . ASP A 1 205 ? 99.569 21.385 18.022 1.00 25.64 202 ASP A CA 1
ATOM 1575 C C . ASP A 1 205 ? 98.943 19.969 18.098 1.00 20.70 202 ASP A C 1
ATOM 1576 O O . ASP A 1 205 ? 97.923 19.682 17.464 1.00 26.41 202 ASP A O 1
ATOM 1581 N N . VAL A 1 206 ? 99.591 19.062 18.829 1.00 19.16 203 VAL A N 1
ATOM 1582 C CA . VAL A 1 206 ? 99.172 17.663 18.977 1.00 17.16 203 VAL A CA 1
ATOM 1583 C C . VAL A 1 206 ? 99.425 17.258 20.397 1.00 22.83 203 VAL A C 1
ATOM 1584 O O . VAL A 1 206 ? 100.337 17.768 20.984 1.00 23.88 203 VAL A O 1
ATOM 1588 N N . GLU A 1 207 ? 98.636 16.356 20.963 1.00 15.99 204 GLU A N 1
ATOM 1589 C CA . GLU A 1 207 ? 98.925 15.782 22.199 1.00 15.60 204 GLU A CA 1
ATOM 1590 C C . GLU A 1 207 ? 99.695 14.514 21.918 1.00 20.14 204 GLU A C 1
ATOM 1591 O O . GLU A 1 207 ? 99.411 13.839 20.907 1.00 21.34 204 GLU A O 1
ATOM 1597 N N . VAL A 1 208 ? 100.547 14.104 22.808 1.00 16.64 205 VAL A N 1
ATOM 1598 C CA . VAL A 1 208 ? 101.276 12.872 22.729 1.00 13.83 205 VAL A CA 1
ATOM 1599 C C . VAL A 1 208 ? 101.017 12.042 23.978 1.00 20.15 205 VAL A C 1
ATOM 1600 O O . VAL A 1 208 ? 101.092 12.561 25.125 1.00 19.72 205 VAL A O 1
ATOM 1604 N N . GLY A 1 209 ? 100.722 10.760 23.794 1.00 15.70 206 GLY A N 1
ATOM 1605 C CA . GLY A 1 209 ? 100.483 9.808 24.838 1.00 16.63 206 GLY A CA 1
ATOM 1606 C C . GLY A 1 209 ? 101.071 8.449 24.461 1.00 16.77 206 GLY A C 1
ATOM 1607 O O . GLY A 1 209 ? 101.902 8.308 23.536 1.00 17.07 206 GLY A O 1
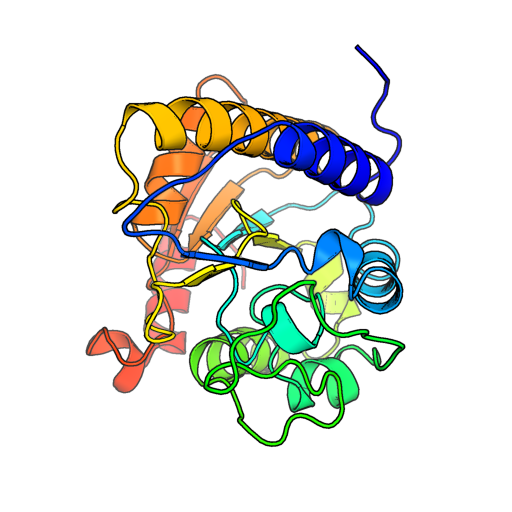ATOM 1608 N N . ARG A 1 210 ? 100.767 7.471 25.291 1.00 17.69 207 ARG A N 1
ATOM 1609 C CA . ARG A 1 210 ? 101.372 6.158 25.246 1.00 19.66 207 ARG A CA 1
ATOM 1610 C C . ARG A 1 210 ? 100.296 5.121 25.491 1.00 17.34 207 ARG A C 1
ATOM 1611 O O . ARG A 1 210 ? 99.459 5.337 26.280 1.00 18.59 207 ARG A O 1
ATOM 1619 N N . ILE A 1 211 ? 100.376 3.998 24.798 1.00 14.30 208 ILE A N 1
ATOM 1620 C CA . ILE A 1 211 ? 99.754 2.803 25.262 1.00 13.99 208 ILE A CA 1
ATOM 1621 C C . ILE A 1 211 ? 100.808 1.704 25.537 1.00 16.21 208 ILE A C 1
ATOM 1622 O O . ILE A 1 211 ? 101.922 1.706 24.970 1.00 15.81 208 ILE A O 1
ATOM 1627 N N . ILE A 1 212 ? 100.411 0.766 26.378 1.00 14.38 209 ILE A N 1
ATOM 1628 C CA . ILE A 1 212 ? 101.270 -0.398 26.650 1.00 13.61 209 ILE A CA 1
ATOM 1629 C C . ILE A 1 212 ? 101.614 -1.066 25.293 1.00 12.81 209 ILE A C 1
ATOM 1630 O O . ILE A 1 212 ? 100.739 -1.259 24.440 1.00 16.70 209 ILE A O 1
ATOM 1635 N N . HIS A 1 213 ? 102.833 -1.564 25.204 1.00 13.34 210 HIS A N 1
ATOM 1636 C CA . HIS A 1 213 ? 103.221 -2.346 24.043 1.00 15.58 210 HIS A CA 1
ATOM 1637 C C . HIS A 1 213 ? 102.673 -3.763 24.165 1.00 16.13 210 HIS A C 1
ATOM 1638 O O . HIS A 1 213 ? 102.631 -4.334 25.259 1.00 14.75 210 HIS A O 1
ATOM 1645 N N . PRO A 1 214 ? 102.222 -4.343 23.070 1.00 11.85 211 PRO A N 1
ATOM 1646 C CA . PRO A 1 214 ? 101.539 -5.653 23.099 1.00 12.56 211 PRO A CA 1
ATOM 1647 C C . PRO A 1 214 ? 102.468 -6.867 23.261 1.00 13.27 211 PRO A C 1
ATOM 1648 O O . PRO A 1 214 ? 101.872 -7.945 23.323 1.00 14.64 211 PRO A O 1
ATOM 1652 N N . SER A 1 215 ? 103.753 -6.696 23.256 1.00 16.03 212 SER A N 1
ATOM 1653 C CA . SER A 1 215 ? 104.635 -7.898 23.330 1.00 16.65 212 SER A CA 1
ATOM 1654 C C . SER A 1 215 ? 104.478 -8.671 24.624 1.00 18.24 212 SER A C 1
ATOM 1655 O O . SER A 1 215 ? 104.146 -8.122 25.700 1.00 19.32 212 SER A O 1
ATOM 1658 N N . PRO A 1 216 ? 104.712 -9.942 24.528 1.00 15.67 213 PRO A N 1
ATOM 1659 C CA . PRO A 1 216 ? 104.791 -10.709 25.776 1.00 16.42 213 PRO A CA 1
ATOM 1660 C C . PRO A 1 216 ? 105.819 -10.259 26.776 1.00 21.21 213 PRO A C 1
ATOM 1661 O O . PRO A 1 216 ? 105.786 -10.804 27.877 1.00 19.06 213 PRO A O 1
ATOM 1665 N N . ALA A 1 217 ? 106.707 -9.363 26.461 1.00 19.28 214 ALA A N 1
ATOM 1666 C CA . ALA A 1 217 ? 107.688 -8.892 27.453 1.00 21.28 214 ALA A CA 1
ATOM 1667 C C . ALA A 1 217 ? 107.070 -8.033 28.542 1.00 25.22 214 ALA A C 1
ATOM 1668 O O . ALA A 1 217 ? 107.739 -7.735 29.503 1.00 27.17 214 ALA A O 1
ATOM 1670 N N . SER A 1 218 ? 105.765 -7.770 28.469 1.00 25.66 215 SER A N 1
ATOM 1671 C CA . SER A 1 218 ? 105.101 -7.067 29.607 1.00 28.00 215 SER A CA 1
ATOM 1672 C C . SER A 1 218 ? 104.043 -7.913 30.162 1.00 21.30 215 SER A C 1
ATOM 1673 O O . SER A 1 218 ? 103.105 -8.340 29.429 1.00 22.57 215 SER A O 1
ATOM 1676 N N . PRO A 1 219 ? 104.044 -8.142 31.476 1.00 26.53 216 PRO A N 1
ATOM 1677 C CA . PRO A 1 219 ? 103.030 -8.953 32.057 1.00 20.75 216 PRO A CA 1
ATOM 1678 C C . PRO A 1 219 ? 101.584 -8.528 31.836 1.00 19.07 216 PRO A C 1
ATOM 1679 O O . PRO A 1 219 ? 100.708 -9.370 31.581 1.00 22.96 216 PRO A O 1
ATOM 1683 N N . ALA A 1 220 ? 101.312 -7.230 31.887 1.00 24.38 217 ALA A N 1
ATOM 1684 C CA . ALA A 1 220 ? 99.973 -6.765 31.672 1.00 23.03 217 ALA A CA 1
ATOM 1685 C C . ALA A 1 220 ? 99.444 -7.045 30.268 1.00 20.13 217 ALA A C 1
ATOM 1686 O O . ALA A 1 220 ? 98.258 -7.301 30.018 1.00 21.35 217 ALA A O 1
ATOM 1688 N N . ALA A 1 221 ? 100.368 -7.069 29.281 1.00 20.87 218 ALA A N 1
ATOM 1689 C CA . ALA A 1 221 ? 100.010 -7.437 27.958 1.00 20.60 218 ALA A CA 1
ATOM 1690 C C . ALA A 1 221 ? 99.584 -8.860 27.778 1.00 18.10 218 ALA A C 1
ATOM 1691 O O . ALA A 1 221 ? 98.760 -9.208 26.992 1.00 20.38 218 ALA A O 1
ATOM 1693 N N . ASN A 1 222 ? 100.181 -9.757 28.597 1.00 19.45 219 ASN A N 1
ATOM 1694 C CA . ASN A 1 222 ? 99.692 -11.122 28.597 1.00 19.46 219 ASN A CA 1
ATOM 1695 C C . ASN A 1 222 ? 98.422 -11.411 29.313 1.00 22.08 219 ASN A C 1
ATOM 1696 O O . ASN A 1 222 ? 97.665 -12.289 28.927 1.00 28.52 219 ASN A O 1
ATOM 1701 N N . ARG A 1 223 ? 98.225 -10.654 30.344 1.00 18.20 220 ARG A N 1
ATOM 1702 C CA . ARG A 1 223 ? 96.949 -10.806 31.034 1.00 24.73 220 ARG A CA 1
ATOM 1703 C C . ARG A 1 223 ? 95.778 -10.188 30.344 1.00 20.20 220 ARG A C 1
ATOM 1704 O O . ARG A 1 223 ? 94.744 -10.823 30.138 1.00 23.21 220 ARG A O 1
ATOM 1712 N N . ASP A 1 224 ? 95.895 -8.939 29.911 1.00 21.88 221 ASP A N 1
ATOM 1713 C CA . ASP A 1 224 ? 94.771 -8.266 29.253 1.00 19.70 221 ASP A CA 1
ATOM 1714 C C . ASP A 1 224 ? 95.322 -7.019 28.533 1.00 16.55 221 ASP A C 1
ATOM 1715 O O . ASP A 1 224 ? 95.131 -5.882 28.980 1.00 20.35 221 ASP A O 1
ATOM 1720 N N . TRP A 1 225 ? 96.010 -7.270 27.377 1.00 23.70 222 TRP A N 1
ATOM 1721 C CA . TRP A 1 225 ? 96.558 -6.120 26.638 1.00 17.75 222 TRP A CA 1
ATOM 1722 C C . TRP A 1 225 ? 95.419 -5.153 26.189 1.00 18.18 222 TRP A C 1
ATOM 1723 O O . TRP A 1 225 ? 95.519 -3.955 26.428 1.00 18.87 222 TRP A O 1
ATOM 1734 N N . ALA A 1 226 ? 94.396 -5.726 25.663 1.00 19.36 223 ALA A N 1
ATOM 1735 C CA . ALA A 1 226 ? 93.343 -4.920 25.049 1.00 19.52 223 ALA A CA 1
ATOM 1736 C C . ALA A 1 226 ? 92.645 -4.093 26.086 1.00 18.04 223 ALA A C 1
ATOM 1737 O O . ALA A 1 226 ? 92.447 -2.880 25.915 1.00 20.92 223 ALA A O 1
ATOM 1739 N N . GLY A 1 227 ? 92.301 -4.702 27.261 1.00 20.50 224 GLY A N 1
ATOM 1740 C CA . GLY A 1 227 ? 91.694 -3.907 28.305 1.00 20.40 224 GLY A CA 1
ATOM 1741 C C . GLY A 1 227 ? 92.514 -2.835 28.901 1.00 18.29 224 GLY A C 1
ATOM 1742 O O . GLY A 1 227 ? 92.097 -1.741 29.225 1.00 20.02 224 GLY A O 1
ATOM 1743 N N . THR A 1 228 ? 93.825 -3.059 28.950 1.00 17.07 225 THR A N 1
ATOM 1744 C CA . THR A 1 228 ? 94.737 -2.125 29.431 1.00 16.39 225 THR A CA 1
ATOM 1745 C C . THR A 1 228 ? 94.866 -0.923 28.459 1.00 16.01 225 THR A C 1
ATOM 1746 O O . THR A 1 228 ? 94.825 0.228 28.814 1.00 16.47 225 THR A O 1
ATOM 1750 N N . ALA A 1 229 ? 95.056 -1.262 27.199 1.00 17.16 226 ALA A N 1
ATOM 1751 C CA . ALA A 1 229 ? 95.198 -0.212 26.213 1.00 14.45 226 ALA A CA 1
ATOM 1752 C C . ALA A 1 229 ? 93.923 0.591 26.080 1.00 14.80 226 ALA A C 1
ATOM 1753 O O . ALA A 1 229 ? 93.952 1.791 25.865 1.00 16.40 226 ALA A O 1
ATOM 1755 N N . LEU A 1 230 ? 92.849 -0.104 26.250 1.00 17.47 227 LEU A N 1
ATOM 1756 C CA . LEU A 1 230 ? 91.534 0.562 26.128 1.00 19.86 227 LEU A CA 1
ATOM 1757 C C . LEU A 1 230 ? 91.353 1.556 27.244 1.00 19.77 227 LEU A C 1
ATOM 1758 O O . LEU A 1 230 ? 90.939 2.742 27.010 1.00 21.72 227 LEU A O 1
ATOM 1763 N N . ARG A 1 231 ? 91.763 1.235 28.472 1.00 21.26 228 ARG A N 1
ATOM 1764 C CA . ARG A 1 231 ? 91.847 2.175 29.551 1.00 21.18 228 ARG A CA 1
ATOM 1765 C C . ARG A 1 231 ? 92.749 3.381 29.357 1.00 18.67 228 ARG A C 1
ATOM 1766 O O . ARG A 1 231 ? 92.389 4.524 29.582 1.00 23.35 228 ARG A O 1
ATOM 1774 N N . GLN A 1 232 ? 93.985 3.162 28.823 1.00 15.95 229 GLN A N 1
ATOM 1775 C CA . GLN A 1 232 ? 94.866 4.175 28.556 1.00 16.83 229 GLN A CA 1
ATOM 1776 C C . GLN A 1 232 ? 94.347 5.147 27.542 1.00 15.70 229 GLN A C 1
ATOM 1777 O O . GLN A 1 232 ? 94.494 6.347 27.597 1.00 21.55 229 GLN A O 1
ATOM 1783 N N . LEU A 1 233 ? 93.758 4.596 26.460 1.00 14.66 230 LEU A N 1
ATOM 1784 C CA . LEU A 1 233 ? 93.122 5.485 25.504 1.00 13.72 230 LEU A CA 1
ATOM 1785 C C . LEU A 1 233 ? 92.022 6.364 26.029 1.00 17.25 230 LEU A C 1
ATOM 1786 O O . LEU A 1 233 ? 91.922 7.488 25.646 1.00 22.71 230 LEU A O 1
ATOM 1791 N N . ALA A 1 234 ? 91.188 5.794 26.854 1.00 18.54 231 ALA A N 1
ATOM 1792 C CA . ALA A 1 234 ? 90.131 6.556 27.464 1.00 23.68 231 ALA A CA 1
ATOM 1793 C C . ALA A 1 234 ? 90.686 7.666 28.329 1.00 28.80 231 ALA A C 1
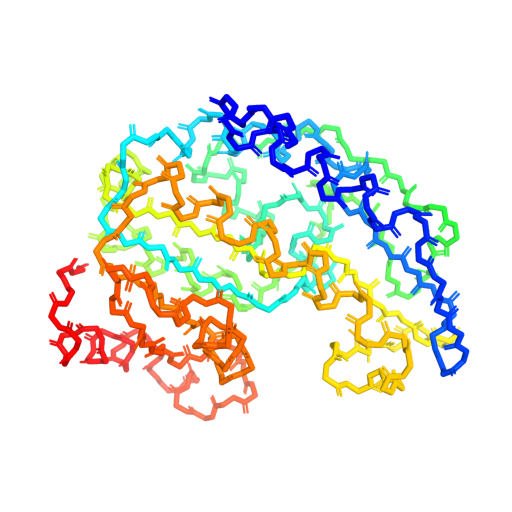ATOM 1794 O O . ALA A 1 234 ? 90.193 8.798 28.277 1.00 25.17 231 ALA A O 1
ATOM 1796 N N . GLU A 1 235 ? 91.753 7.383 29.059 1.00 24.92 232 GLU A N 1
ATOM 1797 C CA . GLU A 1 235 ? 92.414 8.419 29.871 1.00 34.00 232 GLU A CA 1
ATOM 1798 C C . GLU A 1 235 ? 93.028 9.504 29.054 1.00 29.73 232 GLU A C 1
ATOM 1799 O O . GLU A 1 235 ? 93.019 10.629 29.471 1.00 42.83 232 GLU A O 1
ATOM 1805 N N . LEU A 1 236 ? 93.436 9.240 27.809 1.00 26.84 233 LEU A N 1
ATOM 1806 C CA . LEU A 1 236 ? 93.872 10.168 26.843 1.00 25.42 233 LEU A CA 1
ATOM 1807 C C . LEU A 1 236 ? 92.764 10.938 26.097 1.00 28.63 233 LEU A C 1
ATOM 1808 O O . LEU A 1 236 ? 93.044 11.772 25.232 1.00 38.61 233 LEU A O 1
ATOM 1813 N N . GLY A 1 237 ? 91.507 10.530 26.257 1.00 25.61 234 GLY A N 1
ATOM 1814 C CA . GLY A 1 237 ? 90.444 11.165 25.446 1.00 22.53 234 GLY A CA 1
ATOM 1815 C C . GLY A 1 237 ? 90.209 10.615 24.089 1.00 21.68 234 GLY A C 1
ATOM 1816 O O . GLY A 1 237 ? 89.635 11.236 23.279 1.00 24.60 234 GLY A O 1
ATOM 1817 N N . VAL A 1 238 ? 90.677 9.391 23.860 1.00 21.64 235 VAL A N 1
ATOM 1818 C CA . VAL A 1 238 ? 90.607 8.797 22.546 1.00 21.72 235 VAL A CA 1
ATOM 1819 C C . VAL A 1 238 ? 89.552 7.709 22.459 1.00 17.20 235 VAL A C 1
ATOM 1820 O O . VAL A 1 238 ? 89.626 6.772 23.134 1.00 23.08 235 VAL A O 1
ATOM 1824 N N . ASP A 1 239 ? 88.619 7.900 21.568 1.00 18.39 236 ASP A N 1
ATOM 1825 C CA . ASP A 1 239 ? 87.488 6.978 21.284 1.00 23.28 236 ASP A CA 1
ATOM 1826 C C . ASP A 1 239 ? 87.895 5.755 20.500 1.00 24.20 236 ASP A C 1
ATOM 1827 O O . ASP A 1 239 ? 88.272 5.919 19.395 1.00 29.94 236 ASP A O 1
ATOM 1829 N N . PHE A 1 240 ? 87.765 4.571 21.055 1.00 18.80 237 PHE A N 1
ATOM 1830 C CA . PHE A 1 240 ? 88.262 3.383 20.405 1.00 17.45 237 PHE A CA 1
ATOM 1831 C C . PHE A 1 240 ? 87.200 2.291 20.456 1.00 22.83 237 PHE A C 1
ATOM 1832 O O . PHE A 1 240 ? 87.425 1.207 19.864 1.00 20.88 237 PHE A O 1
#

CATH classification: 3.40.470.10

Secondary structure (DSSP, 8-state):
-----SHHHHHHHHHHHHHT----TT--EEE-HHHHTHHHHHHHHHHH-PSP-SEEEEE-S--TTTHHHHSSTT--HHHIIIII------PPPTT--TTS---GGG--PPPHHHHHHHHHHHHHHSSHHHHHTTEEEEES---EEE-TTS-EE-GGGS-HHHHHHHHHHHHHHHHHHHHHH--SEEEEESHHHHHHHHHHHTTSS-EEEEE---STTSHHHHHHHHHHHHHHHHHTT---